Protein AF-X6LS15-F1 (afdb_monomer_lite)

Structure (mmCIF, N/CA/C/O backbone):
data_AF-X6LS15-F1
#
_entry.id   AF-X6LS15-F1
#
loop_
_atom_site.group_PDB
_atom_site.id
_atom_site.type_symbol
_atom_site.label_atom_id
_atom_site.label_alt_id
_atom_site.label_comp_id
_atom_site.label_asym_id
_atom_site.label_entity_id
_atom_site.label_seq_id
_atom_site.pdbx_PDB_ins_code
_atom_site.Cartn_x
_atom_site.Cartn_y
_atom_site.Cartn_z
_atom_site.occupancy
_atom_site.B_iso_or_equiv
_atom_site.auth_seq_id
_atom_site.auth_comp_id
_atom_site.auth_asym_id
_atom_site.auth_atom_id
_atom_site.pdbx_PDB_model_num
ATOM 1 N N . MET A 1 1 ? -5.964 29.374 -39.929 1.00 38.00 1 MET A N 1
ATOM 2 C CA . MET A 1 1 ? -4.751 29.637 -39.130 1.00 38.00 1 MET A CA 1
ATOM 3 C C . MET A 1 1 ? -4.721 28.586 -38.035 1.00 38.00 1 MET A C 1
ATOM 5 O O . MET A 1 1 ? -5.591 28.606 -37.177 1.00 38.00 1 MET A O 1
ATOM 9 N N . SER A 1 2 ? -3.845 27.591 -38.172 1.00 27.48 2 SER A N 1
ATOM 10 C CA . SER A 1 2 ? -3.755 26.441 -37.266 1.00 27.48 2 SER A CA 1
ATOM 11 C C . SER A 1 2 ? -2.630 26.669 -36.269 1.00 27.48 2 SER A C 1
ATOM 13 O O . SER A 1 2 ? -1.517 26.995 -36.673 1.00 27.48 2 SER A O 1
ATOM 15 N N . VAL A 1 3 ? -2.920 26.468 -34.988 1.00 34.66 3 VAL A N 1
ATOM 16 C CA . VAL A 1 3 ? -1.910 26.329 -33.938 1.00 34.66 3 VAL A CA 1
ATOM 17 C C . VAL A 1 3 ? -1.817 24.841 -33.623 1.00 34.66 3 VAL A C 1
ATOM 19 O O . VAL A 1 3 ? -2.816 24.213 -33.280 1.00 34.66 3 VAL A O 1
ATOM 22 N N . ILE A 1 4 ? -0.627 24.274 -33.803 1.00 38.16 4 ILE A N 1
ATOM 23 C CA . ILE A 1 4 ? -0.316 22.886 -33.469 1.00 38.16 4 ILE A CA 1
ATOM 24 C C . ILE A 1 4 ? 0.274 22.882 -32.062 1.00 38.16 4 ILE A C 1
ATOM 26 O O . ILE A 1 4 ? 1.380 23.376 -31.860 1.00 38.16 4 ILE A O 1
ATOM 30 N N . VAL A 1 5 ? -0.444 22.291 -31.106 1.00 42.62 5 VAL A N 1
ATOM 31 C CA . VAL A 1 5 ? 0.131 21.779 -29.857 1.00 42.62 5 VAL A CA 1
ATOM 32 C C . VAL A 1 5 ? -0.592 20.472 -29.523 1.00 42.62 5 VAL A C 1
ATOM 34 O O . VAL A 1 5 ? -1.816 20.441 -29.489 1.00 42.62 5 VAL A O 1
ATOM 37 N N . ASN A 1 6 ? 0.176 19.406 -29.291 1.00 44.12 6 ASN A N 1
ATOM 38 C CA . ASN A 1 6 ? -0.244 18.135 -28.687 1.00 44.12 6 ASN A CA 1
ATOM 39 C C . ASN A 1 6 ? -1.423 17.384 -29.337 1.00 44.12 6 ASN A C 1
ATOM 41 O O . ASN A 1 6 ? -2.535 17.395 -28.828 1.00 44.12 6 ASN A O 1
ATOM 45 N N . GLY A 1 7 ? -1.131 16.619 -30.394 1.00 45.41 7 GLY A N 1
ATOM 46 C CA . GLY A 1 7 ? -1.409 15.170 -30.451 1.00 45.41 7 GLY A CA 1
ATOM 47 C C . GLY A 1 7 ? -2.815 14.595 -30.201 1.00 45.41 7 GLY A C 1
ATOM 48 O O . GLY A 1 7 ? -2.922 13.375 -30.158 1.00 45.41 7 GLY A O 1
ATOM 49 N N . PHE A 1 8 ? -3.878 15.388 -30.076 1.00 39.75 8 PHE A N 1
ATOM 50 C CA . PHE A 1 8 ? -5.259 14.904 -29.993 1.00 39.75 8 PHE A CA 1
ATOM 51 C C . PHE A 1 8 ? -6.166 15.746 -30.892 1.00 39.75 8 PHE A C 1
ATOM 53 O O . PHE A 1 8 ? -6.368 16.939 -30.672 1.00 39.75 8 PHE A O 1
ATOM 60 N N . VAL A 1 9 ? -6.724 15.110 -31.923 1.00 39.91 9 VAL A N 1
ATOM 61 C CA . VAL A 1 9 ? -7.736 15.700 -32.806 1.00 39.91 9 VAL A CA 1
ATOM 62 C C . VAL A 1 9 ? -9.110 15.404 -32.209 1.00 39.91 9 VAL A C 1
ATOM 64 O O . VAL A 1 9 ? -9.627 14.300 -32.348 1.00 39.91 9 VAL A O 1
ATOM 67 N N . PHE A 1 10 ? -9.716 16.392 -31.553 1.00 40.41 10 PHE A N 1
ATOM 68 C CA . PHE A 1 10 ? -11.140 16.354 -31.219 1.00 40.41 10 PHE A CA 1
ATOM 69 C C . PHE A 1 10 ? -11.937 17.011 -32.350 1.00 40.41 10 PHE A C 1
ATOM 71 O O . PHE A 1 10 ? -11.984 18.234 -32.468 1.00 40.41 10 PHE A O 1
ATOM 78 N N . ILE A 1 11 ? -12.584 16.199 -33.191 1.00 47.84 11 ILE A N 1
ATOM 79 C CA . ILE A 1 11 ? -13.628 16.672 -34.110 1.00 47.84 11 ILE A CA 1
ATOM 80 C C . ILE A 1 11 ? -14.945 16.646 -33.338 1.00 47.84 11 ILE A C 1
ATOM 82 O O . ILE A 1 11 ? -15.650 15.643 -33.302 1.00 47.84 11 ILE A O 1
ATOM 86 N N . GLY A 1 12 ? -15.257 17.764 -32.690 1.00 38.62 12 GLY A N 1
ATOM 87 C CA . GLY A 1 12 ? -16.556 18.017 -32.076 1.00 38.62 12 GLY A CA 1
ATOM 88 C C . GLY A 1 12 ? -17.209 19.220 -32.741 1.00 38.62 12 GLY A C 1
ATOM 89 O O . GLY A 1 12 ? -16.912 20.360 -32.399 1.00 38.62 12 GLY A O 1
ATOM 90 N N . ARG A 1 13 ? -18.100 18.983 -33.708 1.00 50.47 13 ARG A N 1
ATOM 91 C CA . ARG A 1 13 ? -19.044 20.005 -34.177 1.00 50.47 13 ARG A CA 1
ATOM 92 C C . ARG A 1 13 ? -20.143 20.152 -33.133 1.00 50.47 13 ARG A C 1
ATOM 94 O O . ARG A 1 13 ? -20.962 19.248 -33.027 1.00 50.47 13 ARG A O 1
ATOM 101 N N . MET A 1 14 ? -20.222 21.289 -32.446 1.00 38.00 14 MET A N 1
ATOM 102 C CA . MET A 1 14 ? -21.444 21.690 -31.7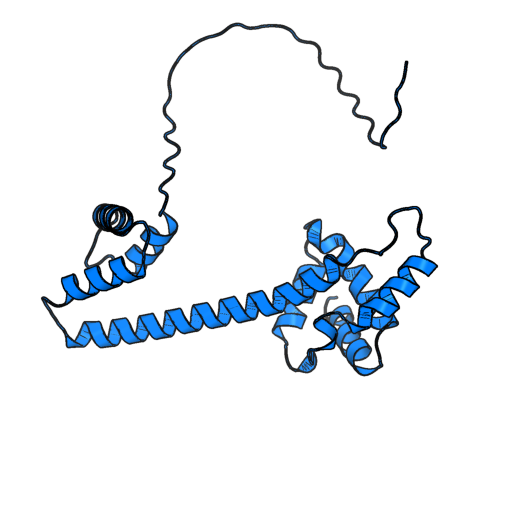42 1.00 38.00 14 MET A CA 1
ATOM 103 C C . MET A 1 14 ? -21.652 23.204 -31.820 1.00 38.00 14 MET A C 1
ATOM 105 O O . MET A 1 14 ? -20.928 23.983 -31.212 1.00 38.00 14 MET A O 1
ATOM 109 N N . ASN A 1 15 ? -22.672 23.597 -32.583 1.00 49.00 15 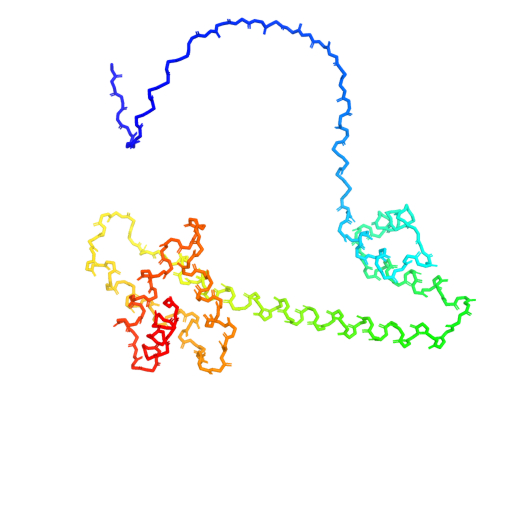ASN A N 1
ATOM 110 C CA . ASN A 1 15 ? -23.331 24.894 -32.516 1.00 49.00 15 ASN A CA 1
ATOM 111 C C . ASN A 1 15 ? -24.760 24.622 -32.045 1.00 49.00 15 ASN A C 1
ATOM 113 O O . ASN A 1 15 ? -25.514 24.041 -32.817 1.00 49.00 15 ASN A O 1
ATOM 117 N N . THR A 1 16 ? -25.146 25.096 -30.860 1.00 51.72 16 THR A N 1
ATOM 118 C CA . THR A 1 16 ? -26.533 25.501 -30.571 1.00 51.72 16 THR A CA 1
ATOM 119 C C . THR A 1 16 ? -26.547 26.555 -29.470 1.00 51.72 16 THR A C 1
ATOM 121 O O . THR A 1 16 ? -26.150 26.310 -28.334 1.00 51.72 16 THR A O 1
ATOM 124 N N . ARG A 1 17 ? -27.029 27.742 -29.844 1.00 56.44 17 ARG A N 1
ATOM 125 C CA . ARG A 1 17 ? -27.568 28.773 -28.955 1.00 56.44 17 ARG A CA 1
ATOM 126 C C . ARG A 1 17 ? -28.849 28.264 -28.278 1.00 56.44 17 ARG A C 1
ATOM 128 O O . ARG A 1 17 ? -29.622 27.575 -28.935 1.00 56.44 17 ARG A O 1
ATOM 135 N N . GLY A 1 18 ? -29.146 28.774 -27.081 1.00 48.19 18 GLY A N 1
ATOM 136 C CA . GLY A 1 18 ? -30.527 29.072 -26.673 1.00 48.19 18 GLY A CA 1
ATOM 137 C C . GLY A 1 18 ? -30.951 28.593 -25.281 1.00 48.19 18 GLY A C 1
ATOM 138 O O . GLY A 1 18 ? -30.719 27.447 -24.924 1.00 48.19 18 GLY A O 1
ATOM 139 N N . GLY A 1 19 ? -31.653 29.477 -24.560 1.00 48.00 19 GLY A N 1
ATOM 140 C CA . GLY A 1 19 ? -32.477 29.169 -23.380 1.00 48.00 19 GLY A CA 1
ATOM 141 C C . GLY A 1 19 ? -31.806 29.567 -22.065 1.00 48.00 19 GLY A C 1
ATOM 142 O O . GLY A 1 19 ? -30.889 28.897 -21.622 1.00 48.00 19 GLY A O 1
ATOM 143 N N . MET A 1 20 ? -32.055 30.748 -21.497 1.00 53.81 20 MET A N 1
ATOM 144 C CA . MET A 1 20 ? -33.286 31.206 -20.830 1.00 53.81 20 MET A CA 1
ATOM 145 C C . MET A 1 20 ? -33.577 30.442 -19.529 1.00 53.81 20 MET A C 1
ATOM 147 O O . MET A 1 20 ? -33.763 29.234 -19.498 1.00 53.81 20 MET A O 1
ATOM 151 N N . GLN A 1 21 ? -33.561 31.225 -18.457 1.00 59.34 21 GLN A N 1
ATOM 152 C CA . GLN A 1 21 ? -33.641 30.890 -17.043 1.00 59.34 21 GLN A CA 1
ATOM 153 C C . GLN A 1 21 ? -35.035 30.380 -16.648 1.00 59.34 21 GLN A C 1
ATOM 155 O O . GLN A 1 21 ? -36.027 31.008 -17.009 1.00 59.34 21 GLN A O 1
ATOM 160 N N . THR A 1 22 ? -35.108 29.361 -15.790 1.00 46.00 22 THR A N 1
ATOM 161 C CA . THR A 1 22 ? -36.210 29.219 -14.825 1.00 46.00 22 THR A CA 1
ATOM 162 C C . THR A 1 22 ? -35.655 28.791 -13.477 1.00 46.00 22 THR A C 1
ATOM 164 O O . THR A 1 22 ? -34.906 27.821 -13.365 1.00 46.00 22 THR A O 1
ATOM 167 N N . LYS A 1 23 ? -36.020 29.566 -12.458 1.00 54.84 23 LYS A N 1
ATOM 168 C CA . LYS A 1 23 ? -35.938 29.187 -11.053 1.00 54.84 23 LYS A CA 1
ATOM 169 C C . LYS A 1 23 ? -36.871 27.992 -10.831 1.00 54.84 23 LYS A C 1
ATOM 171 O O . LYS A 1 23 ? -37.961 27.985 -11.389 1.00 54.84 23 LYS A O 1
ATOM 176 N N . ASP A 1 24 ? -36.434 26.992 -10.076 1.00 46.62 24 ASP A N 1
ATOM 177 C CA . ASP A 1 24 ? -36.991 26.696 -8.751 1.00 46.62 24 ASP A CA 1
ATOM 178 C C . ASP A 1 24 ? -36.568 25.308 -8.253 1.00 46.62 24 ASP A C 1
ATOM 180 O O . ASP A 1 24 ? -36.601 24.309 -8.966 1.00 46.62 24 ASP A O 1
ATOM 184 N N . THR A 1 25 ? -36.163 25.319 -6.980 1.00 49.00 25 THR A N 1
ATOM 185 C CA . THR A 1 25 ? -36.286 24.256 -5.973 1.00 49.00 25 THR A CA 1
ATOM 186 C C . THR A 1 25 ? -35.917 22.828 -6.373 1.00 49.00 25 THR A C 1
ATOM 188 O O . THR A 1 25 ? -36.702 22.103 -6.971 1.00 49.00 25 THR A O 1
ATOM 191 N N . ASN A 1 26 ? -34.789 22.354 -5.841 1.00 43.19 26 ASN A N 1
ATOM 192 C CA . ASN A 1 26 ? -34.868 21.430 -4.709 1.00 43.19 26 ASN A CA 1
ATOM 193 C C . ASN A 1 26 ? -33.525 21.324 -3.988 1.00 43.19 26 ASN A C 1
ATOM 195 O O . ASN A 1 26 ? -32.500 20.968 -4.567 1.00 43.19 26 ASN A O 1
ATOM 199 N N . ASN A 1 27 ? -33.584 21.626 -2.692 1.00 50.31 27 ASN A N 1
ATOM 200 C CA . ASN A 1 27 ? -32.612 21.241 -1.685 1.00 50.31 27 ASN A CA 1
ATOM 201 C C . ASN A 1 27 ? -32.219 19.770 -1.866 1.00 50.31 27 ASN A C 1
ATOM 203 O O . ASN A 1 27 ? -32.927 18.867 -1.431 1.00 50.31 27 ASN A O 1
ATOM 207 N N . ARG A 1 28 ? -31.047 19.526 -2.443 1.00 37.34 28 ARG A N 1
ATOM 208 C CA . ARG A 1 28 ? -30.184 18.473 -1.923 1.00 37.34 28 ARG A CA 1
ATOM 209 C C . ARG A 1 28 ? -29.257 19.198 -0.966 1.00 37.34 28 ARG A C 1
ATOM 211 O O . ARG A 1 28 ? -28.285 19.806 -1.415 1.00 37.34 28 ARG A O 1
ATOM 218 N N . SER A 1 29 ? -29.598 19.218 0.326 1.00 45.34 29 SER A N 1
ATOM 219 C CA . SER A 1 29 ? -28.560 19.460 1.319 1.00 45.34 29 SER A CA 1
ATOM 220 C C . SER A 1 29 ? -27.547 18.353 1.073 1.00 45.34 29 SER A C 1
ATOM 222 O O . SER A 1 29 ? -27.812 17.162 1.223 1.00 45.34 29 SER A O 1
ATOM 224 N N . VAL A 1 30 ? -26.408 18.736 0.512 1.00 53.09 30 VAL A N 1
ATOM 225 C CA . VAL A 1 30 ? -25.220 17.914 0.619 1.00 53.09 30 VAL A CA 1
ATOM 226 C C . VAL A 1 30 ? -24.932 17.967 2.109 1.00 53.09 30 VAL A C 1
ATOM 228 O O . VAL A 1 30 ? -24.332 18.931 2.581 1.00 53.09 30 VAL A O 1
ATOM 231 N N . ASP A 1 31 ? -25.498 17.016 2.854 1.00 52.91 31 ASP A N 1
ATOM 232 C CA . ASP A 1 31 ? -25.223 16.813 4.268 1.00 52.91 31 ASP A CA 1
ATOM 233 C C . ASP A 1 31 ? -23.745 16.441 4.358 1.00 52.91 31 ASP A C 1
ATOM 235 O O . ASP A 1 31 ? -23.348 15.279 4.400 1.00 52.91 31 ASP A O 1
ATOM 239 N N . ASN A 1 32 ? -22.903 17.470 4.329 1.00 58.62 32 ASN A N 1
ATOM 240 C CA . ASN A 1 32 ? -21.501 17.407 4.675 1.00 58.62 32 ASN A CA 1
ATOM 241 C C . ASN A 1 32 ? -21.454 17.224 6.188 1.00 58.62 32 ASN A C 1
ATOM 243 O O . ASN A 1 32 ? -21.106 18.143 6.931 1.00 58.62 32 ASN A O 1
ATOM 247 N N . ASN A 1 33 ? -21.866 16.047 6.654 1.00 72.88 33 ASN A N 1
ATOM 248 C CA . ASN A 1 33 ? -21.642 15.648 8.023 1.00 72.88 33 ASN A CA 1
ATOM 249 C C . ASN A 1 33 ? -20.126 15.507 8.186 1.00 72.88 33 ASN A C 1
ATOM 251 O O . ASN A 1 33 ? -19.533 14.494 7.814 1.00 72.88 33 ASN A O 1
ATOM 255 N N . ARG A 1 34 ? -19.499 16.587 8.671 1.00 88.75 34 ARG A N 1
ATOM 256 C CA . ARG A 1 34 ? -18.045 16.753 8.800 1.00 88.75 34 ARG A CA 1
ATOM 257 C C . ARG A 1 34 ? -17.391 15.580 9.533 1.00 88.75 34 ARG A C 1
ATOM 259 O O . ARG A 1 34 ? -16.220 15.321 9.283 1.00 88.75 34 ARG A O 1
ATOM 266 N N . TYR A 1 35 ? -18.154 14.882 10.375 1.00 91.56 35 TYR A N 1
ATOM 267 C CA . TYR A 1 35 ? -17.689 13.777 11.204 1.00 91.56 35 TYR A CA 1
ATOM 268 C C . TYR A 1 35 ? -18.406 12.446 10.926 1.00 91.56 35 TYR A C 1
ATOM 270 O O . TYR A 1 35 ? -18.553 11.623 11.826 1.00 91.56 35 TYR A O 1
ATOM 278 N N . ALA A 1 36 ? -18.909 12.229 9.705 1.00 89.81 36 ALA A N 1
ATOM 279 C CA . ALA A 1 36 ? -19.683 11.025 9.379 1.00 89.81 36 ALA A CA 1
ATOM 280 C C . ALA A 1 36 ? -18.934 9.721 9.710 1.00 89.81 36 ALA A C 1
ATOM 282 O O . ALA A 1 36 ? -19.504 8.815 10.306 1.00 89.81 36 ALA A O 1
ATOM 283 N N . LYS A 1 37 ? -17.637 9.646 9.383 1.00 88.00 37 LYS A N 1
ATOM 284 C CA . LYS A 1 37 ? -16.826 8.438 9.603 1.00 88.00 37 LYS A CA 1
ATOM 285 C C . LYS A 1 37 ? -16.551 8.194 11.086 1.00 88.00 37 LYS A C 1
ATOM 287 O O . LYS A 1 37 ? -16.519 7.052 11.532 1.00 88.00 37 LYS A O 1
ATOM 292 N N . GLU A 1 38 ? -16.337 9.262 11.842 1.00 89.31 38 GLU A N 1
ATOM 293 C CA . GLU A 1 38 ? -16.119 9.230 13.283 1.00 89.31 38 GLU A CA 1
ATOM 294 C C . GLU A 1 38 ? -17.393 8.804 14.014 1.00 89.31 38 GLU A C 1
ATOM 296 O O . GLU A 1 38 ? -17.325 7.990 14.931 1.00 89.31 38 GLU A O 1
ATOM 301 N N . ILE A 1 39 ? -18.550 9.305 13.576 1.00 90.62 39 ILE A N 1
ATOM 302 C CA . ILE A 1 39 ? -19.864 8.899 14.079 1.00 90.62 39 ILE A CA 1
ATOM 303 C C . ILE A 1 39 ? -20.108 7.418 13.789 1.00 90.62 39 ILE A C 1
ATOM 305 O O . ILE A 1 39 ? -20.433 6.689 14.722 1.00 90.62 39 ILE A O 1
ATOM 309 N N . ASP A 1 40 ? -19.891 6.953 12.553 1.00 88.88 40 ASP A N 1
ATOM 310 C CA . ASP A 1 40 ? -20.045 5.537 12.193 1.00 88.88 40 ASP A CA 1
ATOM 311 C C . ASP A 1 40 ? -19.166 4.642 13.078 1.00 88.88 40 ASP A C 1
ATOM 313 O O . ASP A 1 40 ? -19.631 3.649 13.643 1.00 88.88 40 ASP A O 1
ATOM 317 N N . LEU A 1 41 ? -17.897 5.024 13.260 1.00 86.12 41 LEU A N 1
ATOM 318 C CA . LEU A 1 41 ? -16.955 4.296 14.107 1.00 86.12 41 LEU A CA 1
ATOM 319 C C . LEU A 1 41 ? -17.418 4.252 15.571 1.00 86.12 41 LEU A C 1
ATOM 321 O O . LEU A 1 41 ? -17.403 3.192 16.196 1.00 86.12 41 LEU A O 1
ATOM 325 N N . LEU A 1 42 ? -17.822 5.394 16.131 1.00 86.38 42 LEU A N 1
ATOM 326 C CA . LEU A 1 42 ? -18.240 5.487 17.528 1.00 86.38 42 LEU A CA 1
ATOM 327 C C . LEU A 1 42 ? -19.585 4.796 17.767 1.00 86.38 42 LEU A C 1
ATOM 329 O O . LEU A 1 42 ? -19.744 4.162 18.806 1.00 86.38 42 LEU A O 1
ATOM 333 N N . MET A 1 43 ? -20.510 4.821 16.806 1.00 87.25 43 MET A N 1
ATOM 334 C CA . MET A 1 43 ? -21.773 4.079 16.864 1.00 87.25 43 MET A CA 1
ATOM 335 C C . MET A 1 43 ? -21.549 2.568 16.897 1.00 87.25 43 MET A C 1
ATOM 337 O O . MET A 1 43 ? -22.198 1.867 17.672 1.00 87.25 43 MET A O 1
ATOM 341 N N . VAL A 1 44 ? -20.589 2.046 16.127 1.00 83.81 44 VAL A N 1
ATOM 342 C CA . VAL A 1 44 ? -20.230 0.617 16.185 1.00 83.81 44 VAL A CA 1
ATOM 343 C C . VAL A 1 44 ? -19.795 0.201 17.596 1.00 83.81 44 VAL A C 1
ATOM 345 O O . VAL A 1 44 ? -20.046 -0.930 18.008 1.00 83.81 44 VAL A O 1
ATOM 348 N N . ILE A 1 45 ? -19.167 1.107 18.347 1.00 76.19 45 ILE A N 1
ATOM 349 C CA . ILE A 1 45 ? -18.567 0.806 19.652 1.00 76.19 45 ILE A CA 1
ATOM 350 C C . ILE A 1 45 ? -19.510 1.137 20.822 1.00 76.19 45 ILE A C 1
ATOM 352 O O . ILE A 1 45 ? -19.525 0.412 21.814 1.00 76.19 45 ILE A O 1
ATOM 356 N N . TYR A 1 46 ? -20.293 2.211 20.709 1.00 82.94 46 TYR A N 1
ATOM 357 C CA . TYR A 1 46 ? -21.065 2.815 21.799 1.00 82.94 46 TYR A CA 1
ATOM 358 C C . TYR A 1 46 ? -22.574 2.910 21.511 1.00 82.94 46 TYR A C 1
ATOM 360 O O . TYR A 1 46 ? -23.284 3.600 22.239 1.00 82.94 46 TYR A O 1
ATOM 368 N N . SER A 1 47 ? -23.099 2.209 20.498 1.00 83.44 47 SER A N 1
ATOM 369 C CA . SER A 1 47 ? -24.540 2.219 20.146 1.00 83.44 47 SER A CA 1
ATOM 370 C C . SER A 1 47 ? -25.487 1.874 21.300 1.00 83.44 47 SER A C 1
ATOM 372 O O . SER A 1 47 ? -26.667 2.206 21.255 1.00 83.44 47 SER A O 1
ATOM 374 N N . ASN A 1 48 ? -24.994 1.213 22.345 1.00 79.94 48 ASN A N 1
ATOM 375 C CA . ASN A 1 48 ? -25.754 0.886 23.548 1.00 79.94 48 ASN A CA 1
ATOM 376 C C . ASN A 1 48 ? -25.827 2.027 24.584 1.00 79.94 48 ASN A C 1
ATOM 378 O O . ASN A 1 48 ? -26.564 1.897 25.559 1.00 79.94 48 ASN A O 1
ATOM 382 N N . ILE A 1 49 ? -25.054 3.106 24.421 1.00 81.06 49 ILE A N 1
ATOM 383 C CA . ILE A 1 49 ? -24.877 4.179 25.427 1.00 81.06 49 ILE A CA 1
ATOM 384 C C . ILE A 1 49 ? -25.039 5.595 24.860 1.00 81.06 49 ILE A C 1
ATOM 386 O O . ILE A 1 49 ? -25.172 6.555 25.627 1.00 81.06 49 ILE A O 1
ATOM 390 N N . THR A 1 50 ? -25.014 5.738 23.540 1.00 90.56 50 THR A N 1
ATOM 391 C CA . THR A 1 50 ? -25.181 7.009 22.835 1.00 90.56 50 THR A CA 1
ATOM 392 C C . THR A 1 50 ? -25.923 6.777 21.528 1.00 90.56 50 THR A C 1
ATOM 394 O O . THR A 1 50 ? -25.933 5.667 20.995 1.00 90.56 50 THR A O 1
ATOM 397 N N . ASP A 1 51 ? -26.514 7.842 21.004 1.00 94.06 51 ASP A N 1
ATOM 398 C CA . ASP A 1 51 ? -27.026 7.900 19.640 1.00 94.06 51 ASP A CA 1
ATOM 399 C C . ASP A 1 51 ? -26.171 8.827 18.760 1.00 94.06 51 ASP A C 1
ATOM 401 O O . ASP A 1 51 ? -25.253 9.508 19.233 1.00 94.06 51 ASP A O 1
ATOM 405 N N . GLU A 1 52 ? -26.468 8.829 17.459 1.00 93.00 52 GLU A N 1
ATOM 406 C CA . GLU A 1 52 ? -25.765 9.633 16.457 1.00 93.00 52 GLU A CA 1
ATOM 407 C C . GLU A 1 52 ? -25.841 11.141 16.748 1.00 93.00 52 GLU A C 1
ATOM 409 O O . GLU A 1 52 ? -24.852 11.851 16.542 1.00 93.00 52 GLU A O 1
ATOM 414 N N . ASN A 1 53 ? -26.982 11.648 17.225 1.00 93.62 53 ASN A N 1
ATOM 415 C CA . ASN A 1 53 ? -27.160 13.082 17.459 1.00 93.62 53 ASN A CA 1
ATOM 416 C C . ASN A 1 53 ? -26.299 13.542 18.634 1.00 93.62 53 ASN A C 1
ATOM 418 O O . ASN A 1 53 ? -25.648 14.587 18.563 1.00 93.62 53 ASN A O 1
ATOM 422 N N . GLU A 1 54 ? -26.256 12.741 19.697 1.00 93.75 54 GLU A N 1
ATOM 423 C CA . GLU A 1 54 ? -25.390 12.998 20.840 1.00 93.75 54 GLU A CA 1
ATOM 424 C C . GLU A 1 54 ? -23.905 12.940 20.447 1.00 93.75 54 GLU A C 1
ATOM 426 O O . GLU A 1 54 ? -23.147 13.853 20.785 1.00 93.75 54 GLU A O 1
ATOM 431 N N . LEU A 1 55 ? -23.491 11.931 19.669 1.00 93.81 55 LEU A N 1
ATOM 432 C CA . LEU A 1 55 ? -22.120 11.833 19.157 1.00 93.81 55 LEU A CA 1
ATOM 433 C C . LEU A 1 55 ? -21.736 13.048 18.320 1.00 93.81 55 LEU A C 1
ATOM 435 O O . LEU A 1 55 ? -20.651 13.601 18.502 1.00 93.81 55 LEU A O 1
ATOM 439 N N . ARG A 1 56 ? -22.630 13.487 17.431 1.00 95.19 56 ARG A N 1
ATOM 440 C CA . ARG A 1 56 ? -22.411 14.669 16.599 1.00 95.19 56 ARG A CA 1
ATOM 441 C C . ARG A 1 56 ? -22.239 15.920 17.456 1.00 95.19 56 ARG A C 1
ATOM 443 O O . ARG A 1 56 ? -21.264 16.642 17.269 1.00 95.19 56 ARG A O 1
ATOM 450 N N . SER A 1 57 ? -23.117 16.127 18.438 1.00 95.31 57 SER A N 1
ATOM 451 C CA . SER A 1 57 ? -23.026 17.260 19.365 1.00 95.31 57 SER A CA 1
ATOM 452 C C . SER A 1 57 ? -21.711 17.253 20.151 1.00 95.31 57 SER A C 1
ATOM 454 O O . SER A 1 57 ? -21.064 18.292 20.272 1.00 95.31 57 SER A O 1
ATOM 456 N N . LYS A 1 58 ? -21.253 16.086 20.623 1.00 96.06 58 LYS A N 1
ATOM 457 C CA . LYS A 1 58 ? -19.968 15.971 21.328 1.00 96.06 58 LYS A CA 1
ATOM 458 C C . LYS A 1 58 ? -18.761 16.147 20.419 1.00 96.06 58 LYS A C 1
ATOM 460 O O . LYS A 1 58 ? -17.776 16.750 20.834 1.00 96.06 58 LYS A O 1
ATOM 465 N N . LEU A 1 59 ? -18.820 15.667 19.183 1.00 94.69 59 LEU A N 1
ATOM 466 C CA . LEU A 1 59 ? -17.769 15.912 18.197 1.00 94.69 59 LEU A CA 1
ATOM 467 C C . LEU A 1 59 ? -17.681 17.398 17.837 1.00 94.69 59 LEU A C 1
ATOM 469 O O . LEU A 1 59 ? -16.581 17.908 17.659 1.00 94.69 59 LEU A O 1
ATOM 473 N N . GLU A 1 60 ? -18.798 18.119 17.787 1.00 94.88 60 GLU A N 1
ATOM 474 C CA . GLU A 1 60 ? -18.790 19.577 17.639 1.00 94.88 60 GLU A CA 1
ATOM 475 C C . GLU A 1 60 ? -18.209 20.275 18.877 1.00 94.88 60 GLU A C 1
ATOM 477 O O . GLU A 1 60 ? -17.318 21.112 18.734 1.00 94.88 60 GLU A O 1
ATOM 482 N N . GLU A 1 61 ? -18.631 19.879 20.082 1.00 96.69 61 GLU A N 1
ATOM 483 C CA . GLU A 1 61 ? -18.132 20.419 21.357 1.00 96.69 61 GLU A CA 1
ATOM 484 C C . GLU A 1 61 ? -16.614 20.244 21.511 1.00 96.69 61 GLU A C 1
ATOM 486 O O . GLU A 1 61 ? -15.907 21.175 21.894 1.00 96.69 61 GLU A O 1
ATOM 491 N N . PHE A 1 62 ? -16.093 19.066 21.162 1.00 94.81 62 PHE A N 1
ATOM 492 C CA . PHE A 1 62 ? -14.667 18.751 21.237 1.00 94.81 62 PHE A CA 1
ATOM 493 C C . PHE A 1 62 ? -13.905 19.046 19.941 1.00 94.81 62 PHE A C 1
ATOM 495 O O . PHE A 1 62 ? -12.765 18.604 19.787 1.00 94.81 62 PHE A O 1
ATOM 502 N N . ASN A 1 63 ? -14.513 19.783 19.006 1.00 93.56 63 ASN A N 1
ATOM 503 C CA . ASN A 1 63 ? -13.904 20.191 17.740 1.00 93.56 63 ASN A CA 1
ATOM 504 C C . ASN A 1 63 ? -13.253 19.021 16.964 1.00 93.56 63 ASN A C 1
ATOM 506 O O . ASN A 1 63 ? -12.139 19.129 16.450 1.00 93.56 63 ASN A O 1
ATOM 510 N N . GLY A 1 64 ? -13.930 17.873 16.938 1.00 88.38 64 GLY A N 1
ATOM 511 C CA . GLY A 1 64 ? -13.501 16.641 16.276 1.00 88.38 64 GLY A CA 1
ATOM 512 C C . GLY A 1 64 ? -12.526 15.774 17.079 1.00 88.38 64 GLY A C 1
ATOM 513 O O . GLY A 1 64 ? -12.055 14.762 16.564 1.00 88.38 64 GLY A O 1
ATOM 514 N N . ASN A 1 65 ? -12.197 16.118 18.330 1.00 89.38 65 ASN A N 1
ATOM 515 C CA . ASN A 1 65 ? -11.282 15.315 19.142 1.00 89.38 65 ASN A CA 1
ATOM 516 C C . ASN A 1 65 ? -11.954 14.028 19.659 1.00 89.38 65 ASN A C 1
ATOM 518 O O . ASN A 1 65 ? -12.588 14.004 20.716 1.00 89.38 65 ASN A O 1
ATOM 522 N N . ILE A 1 66 ? -11.750 12.933 18.924 1.00 87.12 66 ILE A N 1
ATOM 523 C CA . ILE A 1 66 ? -12.286 11.598 19.230 1.00 87.12 66 ILE A CA 1
ATOM 524 C C . ILE A 1 66 ? -11.870 11.116 20.630 1.00 87.12 66 ILE A C 1
ATOM 526 O O . ILE A 1 66 ? -12.670 10.498 21.327 1.00 87.12 66 ILE A O 1
ATOM 530 N N . SER A 1 67 ? -10.648 11.424 21.080 1.00 84.38 67 SER A N 1
ATOM 531 C CA . SER A 1 67 ? -10.149 10.986 22.393 1.00 84.38 67 SER A CA 1
ATOM 532 C C . SER A 1 67 ? -10.960 11.593 23.545 1.00 84.38 67 SER A C 1
ATOM 534 O O . SER A 1 67 ? -11.331 10.903 24.501 1.00 84.38 67 SER A O 1
ATOM 536 N N . SER A 1 68 ? -11.316 12.874 23.424 1.00 89.56 68 SER A N 1
ATOM 537 C CA . SER A 1 68 ? -12.185 13.557 24.387 1.00 89.56 68 SER A CA 1
ATOM 538 C C . SER A 1 68 ? -13.604 12.984 24.383 1.00 89.56 68 SER A C 1
ATOM 540 O O . SER A 1 68 ? -14.166 12.758 25.455 1.00 89.56 68 SER A O 1
ATOM 542 N N . VAL A 1 69 ? -14.156 12.664 23.206 1.00 88.31 69 VAL A N 1
ATOM 543 C CA . VAL A 1 69 ? -15.477 12.018 23.081 1.00 88.31 69 VAL A CA 1
ATOM 544 C C . VAL A 1 69 ? -15.479 10.630 23.727 1.00 88.31 69 VAL A C 1
ATOM 546 O O . VAL A 1 69 ? -16.378 10.319 24.503 1.00 88.31 69 VAL A O 1
ATOM 549 N N . ILE A 1 70 ? -14.452 9.810 23.483 1.00 84.88 70 ILE A N 1
ATOM 550 C CA . ILE A 1 70 ? -14.298 8.491 24.117 1.00 84.88 70 ILE A CA 1
ATOM 551 C C . ILE A 1 70 ? -14.213 8.627 25.641 1.00 84.88 70 ILE A C 1
ATOM 553 O O . ILE A 1 70 ? -14.875 7.883 26.361 1.00 84.88 70 ILE A O 1
ATOM 557 N N . SER A 1 71 ? -13.446 9.600 26.141 1.00 83.00 71 SER A N 1
ATOM 558 C CA . SER A 1 71 ? -13.324 9.865 27.581 1.00 83.00 71 SER A CA 1
ATOM 559 C C . SER A 1 71 ? -14.666 10.274 28.201 1.00 83.00 71 SER A C 1
ATOM 561 O O . SER A 1 71 ? -15.038 9.789 29.272 1.00 83.00 71 SER A O 1
ATOM 563 N N . TYR A 1 72 ? -15.436 11.108 27.497 1.00 88.88 72 TYR A N 1
ATOM 564 C CA . TYR A 1 72 ? -16.799 11.463 27.882 1.00 88.88 72 TYR A CA 1
ATOM 565 C C . TYR A 1 72 ? -17.708 10.224 27.938 1.00 88.88 72 TYR A C 1
ATOM 567 O O . TYR A 1 72 ? -18.307 9.959 28.979 1.00 88.88 72 TYR A O 1
ATOM 575 N N . LEU A 1 73 ? -17.755 9.411 26.880 1.00 87.75 73 LEU A N 1
ATOM 576 C CA . LEU A 1 73 ? -18.596 8.207 26.821 1.00 87.75 73 LEU A CA 1
ATOM 577 C C . LEU A 1 73 ? -18.201 7.168 27.876 1.00 87.75 73 LEU A C 1
ATOM 579 O O . LEU A 1 73 ? -19.065 6.544 28.491 1.00 87.75 73 LEU A O 1
ATOM 583 N N . ALA A 1 74 ? -16.902 7.012 28.136 1.00 81.62 74 ALA A N 1
ATOM 584 C CA . ALA A 1 74 ? -16.398 6.145 29.192 1.00 81.62 74 ALA A CA 1
ATOM 585 C C . ALA A 1 74 ? -16.877 6.608 30.576 1.00 81.62 74 ALA A C 1
ATOM 587 O O . ALA A 1 74 ? -17.341 5.788 31.366 1.00 81.62 74 ALA A O 1
ATOM 588 N N . SER A 1 75 ? -16.836 7.917 30.853 1.00 82.62 75 SER A N 1
ATOM 589 C CA . SER A 1 75 ? -17.328 8.460 32.127 1.00 82.62 75 SER A CA 1
ATOM 590 C C . SER A 1 75 ? -18.852 8.360 32.266 1.00 82.62 75 SER A C 1
ATOM 592 O O . SER A 1 75 ? -19.336 7.997 33.336 1.00 82.62 75 SER A O 1
ATOM 594 N N . LYS A 1 76 ? -19.604 8.564 31.175 1.00 82.12 76 LYS A N 1
ATOM 595 C CA . LYS A 1 76 ? -21.061 8.363 31.109 1.00 82.12 76 LYS A CA 1
ATOM 596 C C . LYS A 1 76 ? -21.461 6.907 31.394 1.00 82.12 76 LYS A C 1
ATOM 598 O O . LYS A 1 76 ? -22.472 6.653 32.042 1.00 82.12 76 LYS A O 1
ATOM 603 N N . ASN A 1 77 ? -20.650 5.944 30.955 1.00 70.56 77 ASN A N 1
ATOM 604 C CA . ASN A 1 77 ? -20.899 4.511 31.142 1.00 70.56 77 ASN A CA 1
ATOM 605 C C . ASN A 1 77 ? -20.528 3.989 32.551 1.00 70.56 77 ASN A C 1
ATOM 607 O O . ASN A 1 77 ? -20.961 2.912 32.968 1.00 70.56 77 ASN A O 1
ATOM 611 N N . CYS A 1 78 ? -19.749 4.744 33.330 1.00 60.38 78 CYS A N 1
ATOM 612 C CA . CYS A 1 78 ? -19.298 4.325 34.663 1.00 60.38 78 CYS A CA 1
ATOM 613 C C . CYS A 1 78 ? -20.392 4.336 35.746 1.00 60.38 78 CYS A C 1
ATOM 615 O O . CYS A 1 78 ? -20.129 3.927 36.876 1.00 60.38 78 CYS A O 1
ATOM 617 N N . SER A 1 79 ? -21.625 4.728 35.420 1.00 56.91 79 SER A N 1
ATOM 618 C CA . SER A 1 79 ? -22.733 4.743 36.379 1.00 56.91 79 SER A CA 1
ATOM 619 C C . SER A 1 79 ? -23.473 3.404 36.548 1.00 56.91 79 SER A C 1
ATOM 621 O O . SER A 1 79 ? -24.368 3.359 37.387 1.00 56.91 79 SER A O 1
ATOM 623 N N . SER A 1 80 ? -23.146 2.308 35.827 1.00 56.88 80 SER A N 1
ATOM 624 C CA . SER A 1 80 ? -23.932 1.055 35.980 1.00 56.88 80 SER A CA 1
ATOM 625 C C . SER A 1 80 ? -23.252 -0.333 35.945 1.00 56.88 80 SER A C 1
ATOM 627 O O . SER A 1 80 ? -23.879 -1.260 36.441 1.00 56.88 80 SER A O 1
ATOM 629 N N . SER A 1 81 ? -22.004 -0.566 35.501 1.00 55.47 81 SER A N 1
ATOM 630 C CA . SER A 1 81 ? -21.287 -1.837 35.823 1.00 55.47 81 SER A CA 1
ATOM 631 C C . SER A 1 81 ? -19.788 -1.816 35.471 1.00 55.47 81 SER A C 1
ATOM 633 O O . SER A 1 81 ? -19.348 -2.189 34.388 1.00 55.47 81 SER A O 1
ATOM 635 N N . VAL A 1 82 ? -18.956 -1.417 36.431 1.00 54.31 82 VAL A N 1
ATOM 636 C CA . VAL A 1 82 ? -17.542 -1.039 36.214 1.00 54.31 82 VAL A CA 1
ATOM 637 C C . VAL A 1 82 ? -16.614 -2.193 35.769 1.00 54.31 82 VAL A C 1
ATOM 639 O O . VAL A 1 82 ? -15.572 -1.951 35.168 1.00 54.31 82 VAL A O 1
ATOM 642 N N . LYS A 1 83 ? -16.958 -3.468 36.017 1.00 55.28 83 LYS A N 1
ATOM 643 C CA . LYS A 1 83 ? -16.067 -4.611 35.698 1.00 55.28 83 LYS A CA 1
ATOM 644 C C . LYS A 1 83 ? -16.230 -5.179 34.283 1.00 55.28 83 LYS A C 1
ATOM 646 O O . LYS A 1 83 ? -15.242 -5.613 33.698 1.00 55.28 83 LYS A O 1
ATOM 651 N N . SER A 1 84 ? -17.442 -5.172 33.724 1.00 54.16 84 SER A N 1
ATOM 652 C CA . SER A 1 84 ? -17.685 -5.673 32.359 1.00 54.16 84 SER A CA 1
ATOM 653 C C . SER A 1 84 ? -17.148 -4.701 31.305 1.00 54.16 84 SER A C 1
ATOM 655 O O . SER A 1 84 ? -16.622 -5.115 30.274 1.00 54.16 84 SER A O 1
ATOM 657 N N . THR A 1 85 ? -17.231 -3.402 31.589 1.00 57.09 85 THR A N 1
ATOM 658 C CA . THR A 1 85 ? -16.830 -2.327 30.678 1.00 57.09 85 THR A CA 1
ATOM 659 C C . THR A 1 85 ? -15.313 -2.213 30.538 1.00 57.09 85 THR A C 1
ATOM 661 O O . THR A 1 85 ? -14.834 -2.037 29.425 1.00 57.09 85 THR A O 1
ATOM 664 N N . GLN A 1 86 ? -14.532 -2.406 31.607 1.00 58.12 86 GLN A N 1
ATOM 665 C CA . GLN A 1 86 ? -13.063 -2.359 31.538 1.00 58.12 86 GLN A CA 1
ATOM 666 C C . GLN A 1 86 ? -12.478 -3.470 30.647 1.00 58.12 86 GLN A C 1
ATOM 668 O O . GLN A 1 86 ? -11.561 -3.230 29.864 1.00 58.12 86 GLN A O 1
ATOM 673 N N . ILE A 1 87 ? -13.021 -4.690 30.744 1.00 62.78 87 ILE A N 1
ATOM 674 C CA . ILE A 1 87 ? -12.583 -5.831 29.924 1.00 62.78 87 ILE A CA 1
ATOM 675 C C . ILE A 1 87 ? -12.945 -5.592 28.452 1.00 62.78 87 ILE A C 1
ATOM 677 O O . ILE A 1 87 ? -12.113 -5.817 27.573 1.00 62.78 87 ILE A O 1
ATOM 681 N N . GLN A 1 88 ? -14.152 -5.083 28.186 1.00 69.38 88 GLN A N 1
ATOM 682 C CA . GLN A 1 88 ? -14.588 -4.724 26.833 1.00 69.38 88 GLN A CA 1
ATOM 683 C C . GLN A 1 88 ? -13.744 -3.587 26.240 1.00 69.38 88 GLN A C 1
ATOM 685 O O . GLN A 1 88 ? -13.319 -3.688 25.092 1.00 69.38 88 GLN A O 1
ATOM 690 N N . LEU A 1 89 ? -13.431 -2.550 27.023 1.00 72.31 89 LEU A N 1
ATOM 691 C CA . LEU A 1 89 ? -12.576 -1.440 26.597 1.00 72.31 89 LEU A CA 1
ATOM 692 C C . LEU A 1 89 ? -11.150 -1.901 26.292 1.00 72.31 89 LEU A C 1
ATOM 694 O O . LEU A 1 89 ? -10.618 -1.531 25.253 1.00 72.31 89 LEU A O 1
ATOM 698 N N . ASN A 1 90 ? -10.550 -2.755 27.127 1.00 73.56 90 ASN A N 1
ATOM 699 C CA . ASN A 1 90 ? -9.222 -3.311 26.849 1.00 73.56 90 ASN A CA 1
ATOM 700 C C . ASN A 1 90 ? -9.218 -4.184 25.586 1.00 73.56 90 ASN A C 1
ATOM 702 O O . ASN A 1 90 ? -8.288 -4.106 24.785 1.00 73.56 90 ASN A O 1
ATOM 706 N N . TYR A 1 91 ? -10.258 -4.997 25.379 1.00 72.94 91 TYR A N 1
ATOM 707 C CA . TYR A 1 91 ? -10.402 -5.790 24.157 1.00 72.94 91 TYR A CA 1
ATOM 708 C C . TYR A 1 91 ? -10.503 -4.898 22.911 1.00 72.94 91 TYR A C 1
ATOM 710 O O . TYR A 1 91 ? -9.819 -5.141 21.915 1.00 72.94 91 TYR A O 1
ATOM 718 N N . LEU A 1 92 ? -11.311 -3.837 22.976 1.00 75.12 92 LEU A N 1
ATOM 719 C CA . LEU A 1 92 ? -11.466 -2.865 21.894 1.00 75.12 92 LEU A CA 1
ATOM 720 C C . LEU A 1 92 ? -10.180 -2.078 21.635 1.00 75.12 92 LEU A C 1
ATOM 722 O O . LEU A 1 92 ? -9.796 -1.926 20.479 1.00 75.12 92 LEU A O 1
ATOM 726 N N . PHE A 1 93 ? -9.490 -1.637 22.687 1.00 78.88 93 PHE A N 1
ATOM 727 C CA . PHE A 1 93 ? -8.218 -0.929 22.587 1.00 78.88 93 PHE A CA 1
ATOM 728 C C . PHE A 1 93 ? -7.154 -1.801 21.913 1.00 78.88 93 PHE A C 1
ATOM 730 O O . PHE A 1 93 ? -6.555 -1.385 20.927 1.00 78.88 93 PHE A O 1
ATOM 737 N N . ASN A 1 94 ? -7.006 -3.058 22.343 1.00 79.81 94 ASN A N 1
ATOM 738 C CA . ASN A 1 94 ? -6.092 -4.010 21.707 1.00 79.81 94 ASN A CA 1
ATOM 739 C C . ASN A 1 94 ? -6.454 -4.264 20.236 1.00 79.81 94 ASN A C 1
ATOM 741 O O . ASN A 1 94 ? -5.574 -4.370 19.382 1.00 79.81 94 ASN A O 1
ATOM 745 N N . LYS A 1 95 ? -7.752 -4.348 19.916 1.00 78.12 95 LYS A N 1
ATOM 746 C CA . LYS A 1 95 ? -8.213 -4.482 18.529 1.00 78.12 95 LYS A CA 1
ATOM 747 C C . LYS A 1 95 ? -7.867 -3.241 17.700 1.00 78.12 95 LYS A C 1
ATOM 749 O O . LYS A 1 95 ? -7.461 -3.387 16.551 1.00 78.12 95 LYS A O 1
ATOM 754 N N . PHE A 1 96 ? -8.002 -2.047 18.270 1.00 79.75 96 PHE A N 1
ATOM 755 C CA . PHE A 1 96 ? -7.673 -0.786 17.612 1.00 79.75 96 PHE A CA 1
ATOM 756 C C . PHE A 1 96 ? -6.165 -0.633 17.372 1.00 79.75 96 PHE A C 1
ATOM 758 O O . PHE A 1 96 ? -5.758 -0.334 16.254 1.00 79.75 96 PHE A O 1
ATOM 765 N N . GLU A 1 97 ? -5.333 -0.941 18.367 1.00 81.44 97 GLU A N 1
ATOM 766 C CA . GLU A 1 97 ? -3.869 -0.977 18.232 1.00 81.44 97 GLU A CA 1
ATOM 767 C C . GLU A 1 97 ? -3.422 -1.961 17.141 1.00 81.44 97 GLU A C 1
ATOM 769 O O . GLU A 1 97 ? -2.596 -1.630 16.288 1.00 81.44 97 GLU A O 1
ATOM 774 N N . ASN A 1 98 ? -4.031 -3.151 17.091 1.00 80.25 98 ASN A N 1
ATOM 775 C CA . ASN A 1 98 ? -3.773 -4.115 16.020 1.00 80.25 98 ASN A CA 1
ATOM 776 C C . ASN A 1 98 ? -4.166 -3.568 14.640 1.00 80.25 98 ASN A C 1
ATOM 778 O O . ASN A 1 98 ? -3.423 -3.757 13.679 1.00 80.25 98 ASN A O 1
ATOM 782 N N . LEU A 1 99 ? -5.301 -2.870 14.524 1.00 74.75 99 LEU A N 1
ATOM 783 C CA . LEU A 1 99 ? -5.711 -2.235 13.268 1.00 74.75 99 LEU A CA 1
ATOM 784 C C . LEU A 1 99 ? -4.728 -1.142 12.838 1.00 74.75 99 LEU A C 1
ATOM 786 O O . LEU A 1 99 ? -4.358 -1.094 11.664 1.00 74.75 99 LEU A O 1
ATOM 790 N N . ILE A 1 100 ? -4.266 -0.299 13.767 1.00 82.94 100 ILE A N 1
ATOM 791 C CA . ILE A 1 100 ? -3.239 0.717 13.492 1.00 82.94 100 ILE A CA 1
ATOM 792 C C . ILE A 1 100 ? -1.966 0.049 12.978 1.00 82.94 100 ILE A C 1
ATOM 794 O O . ILE A 1 100 ? -1.411 0.483 11.968 1.00 82.94 100 ILE A O 1
ATOM 798 N N . LYS A 1 101 ? -1.526 -1.024 13.643 1.00 84.38 101 LYS A N 1
ATOM 799 C CA . LYS A 1 101 ? -0.337 -1.782 13.255 1.00 84.38 101 LYS A CA 1
ATOM 800 C C . LYS A 1 101 ? -0.457 -2.334 11.831 1.00 84.38 101 LYS A C 1
ATOM 802 O O . LYS A 1 101 ? 0.405 -2.037 11.012 1.00 84.38 101 LYS A O 1
ATOM 807 N N . ILE A 1 102 ? -1.543 -3.045 11.522 1.00 77.44 102 ILE A N 1
ATOM 808 C CA . ILE A 1 102 ? -1.797 -3.605 10.181 1.00 77.44 102 ILE A CA 1
ATOM 809 C C . ILE A 1 102 ? -1.849 -2.490 9.125 1.00 77.44 102 ILE A C 1
ATOM 811 O O . ILE A 1 102 ? -1.273 -2.616 8.048 1.00 77.44 102 ILE A O 1
ATOM 815 N N . THR A 1 103 ? -2.504 -1.368 9.437 1.00 77.81 103 THR A N 1
ATOM 816 C CA . THR A 1 103 ? -2.613 -0.226 8.512 1.00 77.81 103 THR A CA 1
ATOM 817 C C . THR A 1 103 ? -1.247 0.395 8.227 1.00 77.81 103 THR A C 1
ATOM 819 O O . THR A 1 103 ? -0.959 0.775 7.092 1.00 77.81 103 THR A O 1
ATOM 822 N N . LYS A 1 104 ? -0.392 0.491 9.249 1.00 84.44 104 LYS A N 1
ATOM 823 C CA . LYS A 1 104 ? 0.972 0.997 9.111 1.00 84.44 104 LYS A CA 1
ATOM 824 C C . LYS A 1 104 ? 1.836 0.059 8.273 1.00 84.44 104 LYS A C 1
ATOM 826 O O . LYS A 1 104 ? 2.509 0.541 7.370 1.00 84.44 104 LYS A O 1
ATOM 831 N N . GLU A 1 105 ? 1.778 -1.245 8.539 1.00 84.00 105 GLU A N 1
ATOM 832 C CA . GLU A 1 105 ? 2.491 -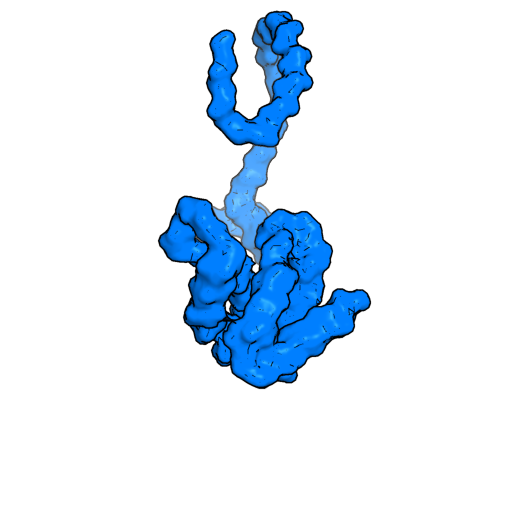2.264 7.757 1.00 84.00 105 GLU A CA 1
ATOM 833 C C . GLU A 1 105 ? 2.102 -2.170 6.275 1.00 84.00 105 GLU A C 1
ATOM 835 O O . GLU A 1 105 ? 2.971 -1.971 5.430 1.00 84.00 105 GLU A O 1
ATOM 840 N N . TYR A 1 106 ? 0.802 -2.136 5.969 1.00 84.50 106 TYR A N 1
ATOM 841 C CA . TYR A 1 106 ? 0.312 -1.943 4.602 1.00 84.50 106 TYR A CA 1
ATOM 842 C C . TYR A 1 106 ? 0.819 -0.639 3.963 1.00 84.50 106 TYR A C 1
ATOM 844 O O . TYR A 1 106 ? 1.212 -0.616 2.797 1.00 84.50 106 TYR A O 1
ATOM 852 N N . TYR A 1 107 ? 0.831 0.474 4.703 1.00 86.38 107 TYR A N 1
ATOM 853 C CA . TYR A 1 107 ? 1.331 1.748 4.180 1.00 86.38 107 TYR A CA 1
ATOM 854 C C . TYR A 1 107 ? 2.838 1.708 3.881 1.00 86.38 107 TYR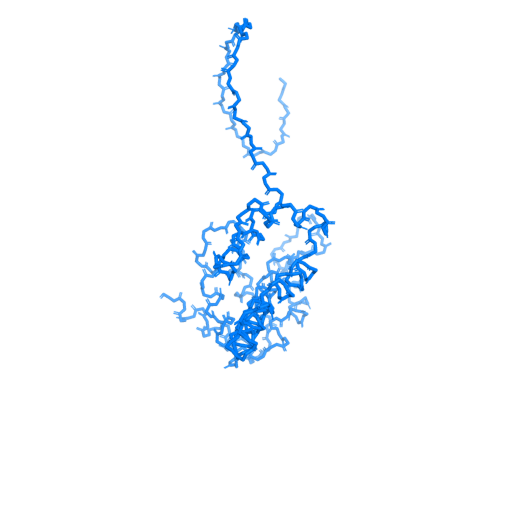 A C 1
ATOM 856 O O . TYR A 1 107 ? 3.279 2.227 2.851 1.00 86.38 107 TYR A O 1
ATOM 864 N N . ASP A 1 108 ? 3.625 1.082 4.754 1.00 85.50 108 ASP A N 1
ATOM 865 C CA . ASP A 1 108 ? 5.066 0.922 4.569 1.00 85.50 108 ASP A CA 1
ATOM 866 C C . ASP A 1 108 ? 5.378 0.048 3.338 1.00 85.50 108 ASP A C 1
ATOM 868 O O . ASP A 1 108 ? 6.309 0.357 2.590 1.00 85.50 108 ASP A O 1
ATOM 872 N N . GLU A 1 109 ? 4.562 -0.974 3.062 1.00 87.06 109 GLU A N 1
ATOM 873 C CA . GLU A 1 109 ? 4.639 -1.784 1.837 1.00 87.06 109 GLU A CA 1
ATOM 874 C C . GLU A 1 109 ? 4.282 -0.965 0.584 1.00 87.06 109 GLU A C 1
ATOM 876 O O . GLU A 1 109 ? 5.035 -0.949 -0.395 1.00 87.06 109 GLU A O 1
ATOM 881 N N . GLN A 1 110 ? 3.177 -0.209 0.616 1.00 89.75 110 GLN A N 1
ATOM 882 C CA . GLN A 1 110 ? 2.755 0.671 -0.489 1.00 89.75 110 GLN A CA 1
ATOM 883 C C . GLN A 1 110 ? 3.823 1.699 -0.847 1.00 89.75 110 GLN A C 1
ATOM 885 O O . GLN A 1 110 ? 4.044 2.003 -2.025 1.00 89.75 110 GLN A O 1
ATOM 890 N N . LYS A 1 111 ? 4.512 2.230 0.165 1.00 90.81 111 LYS A N 1
ATOM 891 C CA . LYS A 1 111 ? 5.569 3.223 -0.014 1.00 90.81 111 LYS A CA 1
ATOM 892 C C . LYS A 1 111 ? 6.668 2.728 -0.955 1.00 90.81 111 LYS A C 1
ATOM 894 O O . LYS A 1 111 ? 7.206 3.534 -1.706 1.00 90.81 111 LYS A O 1
ATOM 899 N N . ILE A 1 112 ? 6.957 1.427 -0.977 1.00 90.12 112 ILE A N 1
ATOM 900 C CA . ILE A 1 112 ? 7.954 0.824 -1.875 1.00 90.12 112 ILE A CA 1
ATOM 901 C C . ILE A 1 112 ? 7.504 0.917 -3.334 1.00 90.12 112 ILE A C 1
ATOM 903 O O . ILE A 1 112 ? 8.287 1.300 -4.202 1.00 90.12 112 ILE A O 1
ATOM 907 N N . ILE A 1 113 ? 6.237 0.611 -3.617 1.00 91.81 113 ILE A N 1
ATOM 908 C CA . ILE A 1 113 ? 5.685 0.740 -4.971 1.00 91.81 113 ILE A CA 1
ATOM 909 C C . ILE A 1 113 ? 5.715 2.199 -5.407 1.00 91.81 113 ILE A C 1
ATOM 911 O O . ILE A 1 113 ? 6.180 2.497 -6.509 1.00 91.81 113 ILE A O 1
ATOM 915 N N . PHE A 1 114 ? 5.260 3.105 -4.536 1.00 92.56 114 PHE A N 1
ATOM 916 C CA . PHE A 1 114 ? 5.264 4.537 -4.817 1.00 92.56 114 PHE A CA 1
ATOM 917 C C . PHE A 1 114 ? 6.668 5.075 -5.073 1.00 92.56 114 PHE A C 1
ATOM 919 O O . PHE A 1 114 ? 6.841 5.862 -6.001 1.00 92.56 114 PHE A O 1
ATOM 926 N N . ASP A 1 115 ? 7.665 4.623 -4.320 1.00 92.56 115 ASP A N 1
ATOM 927 C CA . ASP A 1 115 ? 9.070 4.968 -4.522 1.00 92.56 115 ASP A CA 1
ATOM 928 C C . ASP A 1 115 ? 9.545 4.558 -5.929 1.00 92.56 115 ASP A C 1
ATOM 930 O O . ASP A 1 115 ? 10.049 5.384 -6.695 1.00 92.56 115 ASP A O 1
ATOM 934 N N . ILE A 1 116 ? 9.238 3.323 -6.348 1.00 91.56 116 ILE A N 1
ATOM 935 C CA . ILE A 1 116 ? 9.586 2.810 -7.681 1.00 91.56 116 ILE A CA 1
ATOM 936 C C . ILE A 1 116 ? 8.907 3.610 -8.794 1.00 91.56 116 ILE A C 1
ATOM 938 O O . ILE A 1 116 ? 9.580 3.993 -9.751 1.00 91.56 116 ILE A O 1
ATOM 942 N N . ILE A 1 117 ? 7.595 3.864 -8.726 1.00 92.94 117 ILE A N 1
ATOM 943 C CA . ILE A 1 117 ? 6.845 4.532 -9.813 1.00 92.94 117 ILE A CA 1
ATOM 944 C C . ILE A 1 117 ? 7.020 6.055 -9.835 1.00 92.94 117 ILE A C 1
ATOM 946 O O . ILE A 1 117 ? 6.843 6.673 -10.887 1.00 92.94 117 ILE A O 1
ATOM 950 N N . SER A 1 118 ? 7.400 6.668 -8.712 1.00 92.00 118 SER A N 1
ATOM 951 C CA . SER A 1 118 ? 7.571 8.124 -8.616 1.00 92.00 118 SER A CA 1
ATOM 952 C C . SER A 1 118 ? 8.908 8.603 -9.162 1.00 92.00 118 SER A C 1
ATOM 954 O O . SER A 1 118 ? 9.037 9.787 -9.476 1.00 92.00 118 SER A O 1
ATOM 956 N N . TRP A 1 119 ? 9.885 7.704 -9.338 1.00 92.81 119 TRP A N 1
ATOM 957 C CA . TRP A 1 119 ? 11.172 8.065 -9.926 1.00 92.81 119 TRP A CA 1
ATOM 958 C C . TRP A 1 119 ? 11.013 8.733 -11.298 1.00 92.81 119 TRP A C 1
ATOM 960 O O . TRP A 1 119 ? 10.189 8.324 -12.128 1.00 92.81 119 TRP A O 1
ATOM 970 N N . LYS A 1 120 ? 11.819 9.762 -11.547 1.00 89.69 120 LYS A N 1
ATOM 971 C CA . LYS A 1 120 ? 11.880 10.482 -12.818 1.00 89.69 120 LYS A CA 1
ATOM 972 C C . LYS A 1 120 ? 13.345 10.762 -13.159 1.00 89.69 120 LYS A C 1
ATOM 974 O O . LYS A 1 120 ? 14.133 10.993 -12.245 1.00 89.69 120 LYS A O 1
ATOM 979 N N . PRO A 1 121 ? 13.709 10.757 -14.450 1.00 88.69 121 PRO A N 1
ATOM 980 C CA . PRO A 1 121 ? 15.050 11.131 -14.877 1.00 88.69 121 PRO A CA 1
ATOM 981 C C . PRO A 1 121 ? 15.335 12.599 -14.535 1.00 88.69 121 PRO A C 1
ATOM 983 O O . PRO A 1 121 ? 14.437 13.441 -14.561 1.00 88.69 121 PRO A O 1
ATOM 986 N N . ASN A 1 122 ? 16.602 12.914 -14.272 1.00 84.56 122 ASN A N 1
ATOM 987 C CA . ASN A 1 122 ? 17.032 14.258 -13.868 1.00 84.56 122 ASN A CA 1
ATOM 988 C C . ASN A 1 122 ? 16.984 15.283 -15.019 1.00 84.56 122 ASN A C 1
ATOM 990 O O . ASN A 1 122 ? 17.038 16.485 -14.772 1.00 84.56 122 ASN A O 1
ATOM 994 N N . ILE A 1 123 ? 16.895 14.831 -16.276 1.00 80.75 123 ILE A N 1
ATOM 995 C CA . ILE A 1 123 ? 16.876 15.686 -17.473 1.00 80.75 123 ILE A CA 1
ATOM 996 C C . ILE A 1 123 ? 15.521 15.534 -18.171 1.00 80.75 123 ILE A C 1
ATOM 998 O O . ILE A 1 123 ? 15.106 14.424 -18.498 1.00 80.75 123 ILE A O 1
ATOM 1002 N N . VAL A 1 124 ? 14.835 16.659 -18.397 1.00 68.06 124 VAL A N 1
ATOM 1003 C CA . VAL A 1 124 ? 13.434 16.704 -18.861 1.00 68.06 124 VAL A CA 1
ATOM 1004 C C . VAL A 1 124 ? 13.300 16.658 -20.395 1.00 68.06 124 VAL A C 1
ATOM 1006 O O . VAL A 1 124 ? 12.232 16.315 -20.895 1.00 68.06 124 VAL A O 1
ATOM 1009 N N . SER A 1 125 ? 14.356 16.940 -21.171 1.00 76.25 125 SER A N 1
ATOM 1010 C CA . SER A 1 125 ? 14.295 16.960 -22.643 1.00 76.25 125 SER A CA 1
ATOM 1011 C C . SER A 1 125 ? 15.012 15.775 -23.307 1.00 76.25 125 SER A C 1
ATOM 1013 O O . SER A 1 125 ? 16.184 15.512 -23.061 1.00 76.25 125 SER A O 1
ATOM 1015 N N . ASN A 1 126 ? 14.274 15.083 -24.183 1.00 76.81 126 ASN A N 1
ATOM 1016 C CA . ASN A 1 126 ? 14.729 14.131 -25.207 1.00 76.81 126 ASN A CA 1
ATOM 1017 C C . ASN A 1 126 ? 15.820 13.122 -24.786 1.00 76.81 126 ASN A C 1
ATOM 1019 O O . ASN A 1 126 ? 16.751 12.854 -25.548 1.00 76.81 126 ASN A O 1
ATOM 1023 N N . ILE A 1 127 ? 15.709 12.553 -23.580 1.00 85.06 127 ILE A N 1
ATOM 1024 C CA . ILE A 1 127 ? 16.621 11.491 -23.149 1.00 85.06 127 ILE A CA 1
ATOM 1025 C C . ILE A 1 127 ? 16.417 10.262 -24.033 1.00 85.06 127 ILE A C 1
ATOM 1027 O O . ILE A 1 127 ? 15.290 9.815 -24.259 1.00 85.06 127 ILE A O 1
ATOM 1031 N N . ASN A 1 128 ? 17.509 9.700 -24.537 1.00 88.00 128 ASN A N 1
ATOM 1032 C CA . ASN A 1 128 ? 17.425 8.427 -25.235 1.00 88.00 128 ASN A CA 1
ATOM 1033 C C . ASN A 1 128 ? 17.292 7.270 -24.223 1.00 88.00 128 ASN A C 1
ATOM 1035 O O . ASN A 1 128 ? 17.536 7.419 -23.020 1.00 88.00 128 ASN A O 1
ATOM 1039 N N . ASN A 1 129 ? 16.918 6.086 -24.712 1.00 86.94 129 ASN A N 1
ATOM 1040 C CA . ASN A 1 129 ? 16.719 4.908 -23.861 1.00 86.94 129 ASN A CA 1
ATOM 1041 C C . ASN A 1 129 ? 17.972 4.516 -23.060 1.00 86.94 129 ASN A C 1
ATOM 1043 O O . ASN A 1 129 ? 17.848 4.012 -21.944 1.00 86.94 129 ASN A O 1
ATOM 1047 N N . GLN A 1 130 ? 19.164 4.756 -23.611 1.00 87.56 130 GLN A N 1
ATOM 1048 C CA . GLN A 1 130 ? 20.434 4.430 -22.965 1.00 87.56 130 GLN A CA 1
ATOM 1049 C C . GLN A 1 130 ? 20.714 5.364 -21.781 1.00 87.56 130 GLN A C 1
ATOM 1051 O O . GLN A 1 130 ? 21.056 4.898 -20.699 1.00 87.56 130 GLN A O 1
ATOM 1056 N N . GLN A 1 131 ? 20.502 6.668 -21.951 1.00 89.31 131 GLN A N 1
ATOM 1057 C CA . GLN A 1 131 ? 20.640 7.664 -20.890 1.00 89.31 131 GLN A CA 1
ATOM 1058 C C . GLN A 1 131 ? 19.612 7.447 -19.781 1.00 89.31 131 GLN A C 1
ATOM 1060 O O . GLN A 1 131 ? 19.957 7.541 -18.605 1.00 89.31 131 GLN A O 1
ATOM 1065 N N . PHE A 1 132 ? 18.367 7.107 -20.141 1.00 89.50 132 PHE A N 1
ATOM 1066 C CA . PHE A 1 132 ? 17.364 6.698 -19.159 1.00 89.50 132 PHE A CA 1
ATOM 1067 C C . PHE A 1 132 ? 17.878 5.519 -18.333 1.00 89.50 132 PHE A C 1
ATOM 1069 O O . PHE A 1 132 ? 17.823 5.564 -17.107 1.00 89.50 132 PHE A O 1
ATOM 1076 N N . GLN A 1 133 ? 18.371 4.468 -18.999 1.00 87.00 133 GLN A N 1
ATOM 1077 C CA . GLN A 1 133 ? 18.815 3.248 -18.330 1.00 87.00 133 GLN A CA 1
ATOM 1078 C C . GLN A 1 133 ? 19.992 3.518 -17.388 1.00 87.00 133 GLN A C 1
ATOM 1080 O O . GLN A 1 133 ? 19.955 3.078 -16.246 1.00 87.00 133 GLN A O 1
ATOM 1085 N N . GLN A 1 134 ? 20.976 4.309 -17.815 1.00 87.69 134 GLN A N 1
ATOM 1086 C CA . GLN A 1 134 ? 22.118 4.684 -16.977 1.00 87.69 134 GLN A CA 1
ATOM 1087 C C . GLN A 1 134 ? 21.690 5.467 -15.730 1.00 87.69 134 GLN A C 1
ATOM 1089 O O . GLN A 1 134 ? 22.146 5.178 -14.626 1.00 87.69 134 GLN A O 1
ATOM 1094 N N . GLN A 1 135 ? 20.786 6.441 -15.879 1.00 89.25 135 GLN A N 1
ATOM 1095 C CA . GLN A 1 135 ? 20.272 7.190 -14.728 1.00 89.25 135 GLN A CA 1
ATOM 1096 C C . GLN A 1 135 ? 19.463 6.296 -13.788 1.00 89.25 135 GLN A C 1
ATOM 1098 O O . GLN A 1 135 ? 19.590 6.411 -12.569 1.00 89.25 135 GLN A O 1
ATOM 1103 N N . PHE A 1 136 ? 18.651 5.400 -14.350 1.00 89.12 136 PHE A N 1
ATOM 1104 C CA . PHE A 1 136 ? 17.877 4.444 -13.574 1.00 89.12 136 PHE A CA 1
ATOM 1105 C C . PHE A 1 136 ? 18.791 3.498 -12.793 1.00 89.12 136 PHE A C 1
ATOM 1107 O O . PHE A 1 136 ? 18.552 3.269 -11.616 1.00 89.12 136 PHE A O 1
ATOM 1114 N N . GLU A 1 137 ? 19.863 2.992 -13.404 1.00 87.06 137 GLU A N 1
ATOM 1115 C CA . GLU A 1 137 ? 20.849 2.129 -12.746 1.00 87.06 137 GLU A CA 1
ATOM 1116 C C . GLU A 1 137 ? 21.541 2.832 -11.576 1.00 87.06 137 GLU A C 1
ATOM 1118 O O . GLU A 1 137 ? 21.603 2.263 -10.485 1.00 87.06 137 GLU A O 1
ATOM 1123 N N . ILE A 1 138 ? 21.984 4.080 -11.770 1.00 86.81 138 ILE A N 1
ATOM 1124 C CA . ILE A 1 138 ? 22.593 4.897 -10.708 1.00 86.81 138 ILE A CA 1
ATOM 1125 C C . ILE A 1 138 ? 21.613 5.086 -9.547 1.00 86.81 138 ILE A C 1
ATOM 1127 O O . ILE A 1 138 ? 21.983 4.906 -8.388 1.00 86.81 138 ILE A O 1
ATOM 1131 N N . TYR A 1 139 ? 20.356 5.419 -9.852 1.00 87.69 139 TYR A N 1
ATOM 1132 C CA . TYR A 1 139 ? 19.336 5.619 -8.827 1.00 87.69 139 TYR A CA 1
ATOM 1133 C C . TYR A 1 139 ? 18.856 4.309 -8.206 1.00 87.69 139 TYR A C 1
ATOM 1135 O O . TYR A 1 139 ? 18.380 4.308 -7.076 1.00 87.69 139 TYR A O 1
ATOM 1143 N N . SER A 1 140 ? 18.996 3.183 -8.910 1.00 85.31 140 SER A N 1
ATOM 1144 C CA . SER A 1 140 ? 18.373 1.931 -8.501 1.00 85.31 140 SER A CA 1
ATOM 1145 C C . SER A 1 140 ? 18.779 1.527 -7.090 1.00 85.31 140 SER A C 1
ATOM 1147 O O . SER A 1 140 ? 17.931 1.105 -6.316 1.00 85.31 140 SER A O 1
ATOM 1149 N N . GLN A 1 141 ? 20.037 1.763 -6.714 1.00 81.81 141 GLN A N 1
ATOM 1150 C CA . GLN A 1 141 ? 20.585 1.462 -5.391 1.00 81.81 141 GLN A CA 1
ATOM 1151 C C . GLN A 1 141 ? 19.908 2.229 -4.243 1.00 81.81 141 GLN A C 1
ATOM 1153 O O . GLN A 1 141 ? 20.035 1.805 -3.101 1.00 81.81 141 GLN A O 1
ATOM 1158 N N . GLN A 1 142 ? 19.196 3.318 -4.536 1.00 86.31 142 GLN A N 1
ATOM 1159 C CA . GLN A 1 142 ? 18.519 4.173 -3.558 1.00 86.31 142 GLN A CA 1
ATOM 1160 C C . GLN A 1 142 ? 17.055 3.777 -3.315 1.00 86.31 142 GLN A C 1
ATOM 1162 O O . GLN A 1 142 ? 16.449 4.291 -2.378 1.00 86.31 142 GLN A O 1
ATOM 1167 N N . PHE A 1 143 ? 16.476 2.883 -4.129 1.00 88.06 143 PHE A N 1
ATOM 1168 C CA . PHE A 1 143 ? 15.090 2.459 -3.925 1.00 88.06 143 PHE A CA 1
ATOM 1169 C C . PHE A 1 143 ? 14.923 1.696 -2.610 1.00 88.06 143 PHE A C 1
ATOM 1171 O O . PHE A 1 143 ? 15.720 0.818 -2.274 1.00 88.06 143 PHE A O 1
ATOM 1178 N N . LEU A 1 144 ? 13.806 1.942 -1.925 1.00 87.50 144 LEU A N 1
ATOM 1179 C CA . LEU A 1 144 ? 13.435 1.276 -0.673 1.00 87.50 144 LEU A CA 1
ATOM 1180 C C . LEU A 1 144 ? 13.406 -0.251 -0.801 1.00 87.50 144 LEU A C 1
ATOM 1182 O O . LEU A 1 144 ? 13.754 -0.954 0.147 1.00 87.50 144 LEU A O 1
ATOM 1186 N N . ILE A 1 145 ? 13.064 -0.765 -1.986 1.00 84.31 145 ILE A N 1
ATOM 1187 C CA . ILE A 1 145 ? 13.054 -2.205 -2.274 1.00 84.31 145 ILE A CA 1
ATOM 1188 C C . ILE A 1 145 ? 14.431 -2.861 -2.082 1.00 84.31 145 ILE A C 1
ATOM 1190 O O . ILE A 1 145 ? 14.505 -4.041 -1.757 1.00 84.31 145 ILE A O 1
ATOM 1194 N N . ASN A 1 146 ? 15.521 -2.102 -2.232 1.00 79.00 146 ASN A N 1
ATOM 1195 C CA . ASN A 1 146 ? 16.883 -2.611 -2.071 1.00 79.00 146 ASN A CA 1
ATOM 1196 C C . ASN A 1 146 ? 17.362 -2.618 -0.616 1.00 79.00 146 ASN A C 1
ATOM 1198 O O . ASN A 1 146 ? 18.386 -3.229 -0.316 1.00 79.00 146 ASN A O 1
ATOM 1202 N N . HIS A 1 147 ? 16.628 -1.965 0.284 1.00 76.00 147 HIS A N 1
ATOM 1203 C CA . HIS A 1 147 ? 16.913 -1.951 1.717 1.00 76.00 147 HIS A 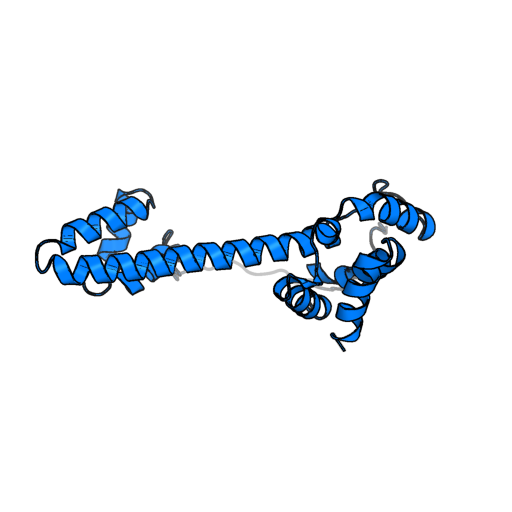CA 1
ATOM 1204 C C . HIS A 1 147 ? 16.125 -3.015 2.497 1.00 76.00 147 HIS A C 1
ATOM 1206 O O . HIS A 1 147 ? 16.334 -3.154 3.700 1.00 76.00 147 HIS A O 1
ATOM 1212 N N . LYS A 1 148 ? 15.239 -3.769 1.833 1.00 73.12 148 LYS A N 1
ATOM 1213 C CA . LYS A 1 148 ? 14.416 -4.824 2.439 1.00 73.12 148 LYS A CA 1
ATOM 1214 C C . LYS A 1 148 ? 14.746 -6.196 1.859 1.00 73.12 148 LYS A C 1
ATOM 1216 O O . LYS A 1 148 ? 14.936 -6.350 0.652 1.00 73.12 148 LYS A O 1
ATOM 1221 N N . LEU A 1 149 ? 14.782 -7.217 2.716 1.00 65.44 149 LEU A N 1
ATOM 1222 C CA . LEU A 1 149 ? 14.929 -8.601 2.278 1.00 65.44 149 LEU A CA 1
ATOM 1223 C C . LEU A 1 149 ? 13.552 -9.143 1.875 1.00 65.44 149 LEU A C 1
ATOM 1225 O O . LEU A 1 149 ? 12.806 -9.650 2.701 1.00 65.44 149 LEU A O 1
ATOM 1229 N N . LEU A 1 150 ? 13.216 -9.052 0.586 1.00 67.00 150 LEU A N 1
ATOM 1230 C CA . LEU A 1 150 ? 11.889 -9.433 0.067 1.00 67.00 150 LEU A CA 1
ATOM 1231 C C . LEU A 1 150 ? 11.441 -10.865 0.422 1.00 67.00 150 LEU A C 1
ATOM 1233 O O . LEU A 1 150 ? 10.246 -11.129 0.467 1.00 67.00 150 LEU A O 1
ATOM 1237 N N . ASN A 1 151 ? 12.376 -11.780 0.699 1.00 61.31 151 ASN A N 1
ATOM 1238 C CA . ASN A 1 151 ? 12.059 -13.160 1.088 1.00 61.31 151 ASN A CA 1
ATOM 1239 C C . ASN A 1 151 ? 11.441 -13.275 2.490 1.00 61.31 151 ASN A C 1
ATOM 1241 O O . ASN A 1 151 ? 10.872 -14.312 2.813 1.00 61.31 151 ASN A O 1
ATOM 1245 N N . GLU A 1 152 ? 11.547 -12.228 3.306 1.00 66.06 152 GLU A N 1
ATOM 1246 C CA . GLU A 1 152 ? 10.941 -12.147 4.638 1.00 66.06 152 GLU A CA 1
ATOM 1247 C C . GLU A 1 152 ? 9.619 -11.356 4.626 1.00 66.06 152 GLU A C 1
ATOM 1249 O O . GLU A 1 152 ? 8.909 -11.337 5.627 1.00 66.06 152 GLU A O 1
ATOM 1254 N N . GLU A 1 153 ? 9.246 -10.745 3.493 1.00 74.81 153 GLU A N 1
ATOM 1255 C CA . GLU A 1 153 ? 8.092 -9.843 3.379 1.00 74.81 153 GLU A CA 1
ATOM 1256 C C . GLU A 1 153 ? 7.126 -10.287 2.264 1.00 74.81 153 GLU A C 1
ATOM 1258 O O . GLU A 1 153 ? 7.003 -9.654 1.214 1.00 74.81 153 GLU A O 1
ATOM 1263 N N . VAL A 1 154 ? 6.405 -11.392 2.508 1.00 78.94 154 VAL A N 1
ATOM 1264 C CA . VAL A 1 154 ? 5.393 -11.957 1.584 1.00 78.94 154 VAL A CA 1
ATOM 1265 C C . VAL A 1 154 ? 4.320 -10.931 1.194 1.00 78.94 154 VAL A C 1
ATOM 1267 O O . VAL A 1 154 ? 3.859 -10.946 0.053 1.00 78.94 154 VAL A O 1
ATOM 1270 N N . GLY A 1 155 ? 3.970 -10.010 2.100 1.00 82.50 155 GLY A N 1
ATOM 1271 C CA . GLY A 1 155 ? 3.017 -8.928 1.834 1.00 82.50 155 GLY A CA 1
ATOM 1272 C C . GLY A 1 155 ? 3.459 -8.014 0.690 1.00 82.50 155 GLY A C 1
ATOM 1273 O O . GLY A 1 155 ? 2.671 -7.738 -0.210 1.00 82.50 155 GLY A O 1
ATOM 1274 N N . ILE A 1 156 ? 4.749 -7.658 0.614 1.00 82.31 156 ILE A N 1
ATOM 1275 C CA . ILE A 1 156 ? 5.291 -6.873 -0.508 1.00 82.31 156 ILE A CA 1
ATOM 1276 C C . ILE A 1 156 ? 5.182 -7.642 -1.825 1.00 82.31 156 ILE A C 1
ATOM 1278 O O . ILE A 1 156 ? 4.859 -7.052 -2.854 1.00 82.31 156 ILE A O 1
ATOM 1282 N N . ILE A 1 157 ? 5.473 -8.946 -1.813 1.00 82.38 157 ILE A N 1
ATOM 1283 C CA . ILE A 1 157 ? 5.408 -9.785 -3.016 1.00 82.38 157 ILE A CA 1
ATOM 1284 C C . ILE A 1 157 ? 3.982 -9.800 -3.572 1.00 82.38 157 ILE A C 1
ATOM 1286 O O . ILE A 1 157 ? 3.793 -9.471 -4.743 1.00 82.38 157 ILE A O 1
ATOM 1290 N N . GLN A 1 158 ? 3.003 -10.116 -2.720 1.00 84.75 158 GLN A N 1
ATOM 1291 C CA . GLN A 1 158 ? 1.583 -10.131 -3.083 1.00 84.75 158 GLN A CA 1
ATOM 1292 C C . GLN A 1 158 ? 1.117 -8.753 -3.542 1.00 84.75 158 GLN A C 1
ATOM 1294 O O . GLN A 1 158 ? 0.445 -8.619 -4.559 1.00 84.75 158 GLN A O 1
ATOM 1299 N N . LEU A 1 159 ? 1.545 -7.702 -2.843 1.00 88.44 159 LEU A N 1
ATOM 1300 C CA . LEU A 1 159 ? 1.178 -6.348 -3.203 1.00 88.44 159 LEU A CA 1
ATOM 1301 C C . LEU A 1 159 ? 1.723 -5.951 -4.586 1.00 88.44 159 LEU A C 1
ATOM 1303 O O . LEU A 1 159 ? 1.020 -5.322 -5.376 1.00 88.44 159 LEU A O 1
ATOM 1307 N N . ILE A 1 160 ? 2.970 -6.304 -4.901 1.00 88.19 160 ILE A N 1
ATOM 1308 C CA . ILE A 1 160 ? 3.550 -6.053 -6.224 1.00 88.19 160 ILE A CA 1
ATOM 1309 C C . ILE A 1 160 ? 2.807 -6.855 -7.297 1.00 88.19 160 ILE A C 1
ATOM 1311 O O . ILE A 1 160 ? 2.524 -6.305 -8.361 1.00 88.19 160 ILE A O 1
ATOM 1315 N N . GLU A 1 161 ? 2.489 -8.121 -7.031 1.00 86.25 161 GLU A N 1
ATOM 1316 C CA . GLU A 1 161 ? 1.714 -8.979 -7.931 1.00 86.25 161 GLU A CA 1
ATOM 1317 C C . GLU A 1 161 ? 0.352 -8.353 -8.262 1.00 86.25 161 GLU A C 1
ATOM 1319 O O . GLU A 1 161 ? 0.052 -8.131 -9.440 1.00 86.25 161 GLU A O 1
ATOM 1324 N N . ASP A 1 162 ? -0.395 -7.932 -7.239 1.00 89.00 162 ASP A N 1
ATOM 1325 C CA . ASP A 1 162 ? -1.678 -7.245 -7.390 1.00 89.00 162 ASP A CA 1
ATOM 1326 C C . ASP A 1 162 ? -1.544 -5.958 -8.217 1.00 89.00 162 ASP A C 1
ATOM 1328 O O . ASP A 1 162 ? -2.382 -5.655 -9.070 1.00 89.00 162 ASP A O 1
ATOM 1332 N N . LYS A 1 163 ? -0.481 -5.174 -7.986 1.00 92.25 163 LYS A N 1
ATOM 1333 C CA . LYS A 1 163 ? -0.290 -3.873 -8.649 1.00 92.25 163 LYS A CA 1
ATOM 1334 C C . LYS A 1 163 ? 0.289 -3.950 -10.052 1.00 92.25 163 LYS A C 1
ATOM 1336 O O . LYS A 1 163 ? 0.103 -3.008 -10.818 1.00 92.25 163 LYS A O 1
ATOM 1341 N N . ILE A 1 164 ? 0.950 -5.041 -10.431 1.00 88.94 164 ILE A N 1
ATOM 1342 C CA . ILE A 1 164 ? 1.424 -5.243 -11.809 1.00 88.94 164 ILE A CA 1
ATOM 1343 C C . ILE A 1 164 ? 0.250 -5.407 -12.787 1.00 88.94 164 ILE A C 1
ATOM 1345 O O . ILE A 1 164 ? 0.381 -5.015 -13.950 1.00 88.94 164 ILE A O 1
ATOM 1349 N N . TYR A 1 165 ? -0.875 -5.960 -12.324 1.00 84.44 165 TYR A N 1
ATOM 1350 C CA . TYR A 1 165 ? -2.081 -6.202 -13.128 1.00 84.44 165 TYR A CA 1
ATOM 1351 C C . TYR A 1 165 ? -3.207 -5.194 -12.892 1.00 84.44 165 TYR A C 1
ATOM 1353 O O . TYR A 1 165 ? -4.273 -5.295 -13.501 1.00 84.44 165 TYR A O 1
ATOM 1361 N N . ASP A 1 166 ? -2.970 -4.202 -12.038 1.00 86.19 166 ASP A N 1
ATOM 1362 C CA . ASP A 1 166 ? -3.913 -3.122 -11.790 1.00 86.19 166 ASP A CA 1
ATOM 1363 C C . ASP A 1 166 ? -4.009 -2.223 -13.040 1.00 86.19 166 ASP A C 1
ATOM 1365 O O . ASP A 1 166 ? -3.019 -1.666 -13.516 1.00 86.19 166 ASP A O 1
ATOM 1369 N N . ASN A 1 167 ? -5.223 -2.071 -13.580 1.00 85.94 167 ASN A N 1
ATOM 1370 C CA . ASN A 1 167 ? -5.493 -1.239 -14.761 1.00 85.94 167 ASN A CA 1
ATOM 1371 C C . ASN A 1 167 ? -5.386 0.270 -14.473 1.00 85.94 167 ASN A C 1
ATOM 1373 O O . ASN A 1 167 ? -5.545 1.093 -15.380 1.00 85.94 167 ASN A O 1
ATOM 1377 N N . ASN A 1 168 ? -5.155 0.665 -13.220 1.00 91.06 168 ASN A N 1
ATOM 1378 C CA . ASN A 1 168 ? -4.960 2.055 -12.854 1.00 91.06 168 ASN A CA 1
ATOM 1379 C C . ASN A 1 168 ? -3.692 2.632 -13.511 1.00 91.06 168 ASN A C 1
ATOM 1381 O O . ASN A 1 168 ? -2.583 2.115 -13.363 1.00 91.06 168 ASN A O 1
ATOM 1385 N N . LEU A 1 169 ? -3.848 3.775 -14.189 1.00 89.44 169 LEU A N 1
ATOM 1386 C CA . LEU A 1 169 ? -2.777 4.473 -14.909 1.00 89.44 169 LEU A CA 1
ATOM 1387 C C . LEU A 1 169 ? -1.569 4.828 -14.027 1.00 89.44 169 LEU A C 1
ATOM 1389 O O . LEU A 1 169 ? -0.467 4.993 -14.548 1.00 89.44 169 LEU A O 1
ATOM 1393 N N . ILE A 1 170 ? -1.747 4.918 -12.707 1.00 90.81 170 ILE A N 1
ATOM 1394 C CA . ILE A 1 170 ? -0.660 5.162 -11.749 1.00 90.81 170 ILE A CA 1
ATOM 1395 C C . ILE A 1 170 ? 0.381 4.025 -11.785 1.00 90.81 170 ILE A C 1
ATOM 1397 O O . ILE A 1 170 ? 1.576 4.287 -11.642 1.00 90.81 170 ILE A O 1
ATOM 1401 N N . PHE A 1 171 ? -0.037 2.782 -12.052 1.00 92.12 171 PHE A N 1
ATOM 1402 C CA . PHE A 1 171 ? 0.834 1.601 -12.025 1.00 92.12 171 PHE A CA 1
ATOM 1403 C C . PHE A 1 171 ? 1.323 1.145 -13.406 1.00 92.12 171 PHE A C 1
ATOM 1405 O O . PHE A 1 171 ? 2.110 0.204 -13.491 1.00 92.12 171 PHE A O 1
ATOM 1412 N N . VAL A 1 172 ? 0.967 1.845 -14.491 1.00 90.00 172 VAL A N 1
ATOM 1413 C CA . VAL A 1 172 ? 1.305 1.445 -15.877 1.00 90.00 172 VAL A CA 1
ATOM 1414 C C . VAL A 1 172 ? 2.808 1.212 -16.109 1.00 90.00 172 VAL A C 1
ATOM 1416 O O . VAL A 1 172 ? 3.210 0.381 -16.920 1.00 90.00 172 VAL A O 1
ATOM 1419 N N . ASN A 1 173 ? 3.661 1.922 -15.364 1.00 90.62 173 ASN A N 1
ATOM 1420 C CA . ASN A 1 173 ? 5.118 1.821 -15.467 1.00 90.62 173 ASN A CA 1
ATOM 1421 C C . ASN A 1 173 ? 5.753 0.895 -14.418 1.00 90.62 173 ASN A C 1
ATOM 1423 O O . ASN A 1 173 ? 6.973 0.732 -14.419 1.00 90.62 173 ASN A O 1
ATOM 1427 N N . LEU A 1 174 ? 4.972 0.297 -13.515 1.00 92.12 174 LEU A N 1
ATOM 1428 C CA . LEU A 1 174 ? 5.499 -0.521 -12.423 1.00 92.12 174 LEU A CA 1
ATOM 1429 C C . LEU A 1 174 ? 6.243 -1.746 -12.966 1.00 92.1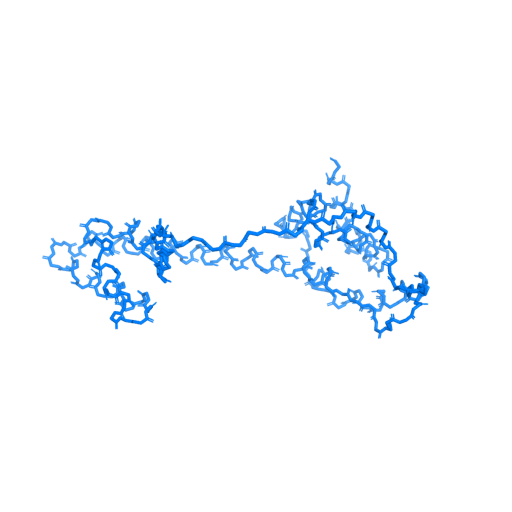2 174 LEU A C 1
ATOM 1431 O O . LEU A 1 174 ? 7.421 -1.941 -12.666 1.00 92.12 174 LEU A O 1
ATOM 1435 N N . LYS A 1 175 ? 5.596 -2.515 -13.850 1.00 90.44 175 LYS A N 1
ATOM 1436 C CA . LYS A 1 175 ? 6.178 -3.722 -14.459 1.00 90.44 175 LYS A CA 1
ATOM 1437 C C . LYS A 1 175 ? 7.491 -3.430 -15.190 1.00 90.44 175 LYS A C 1
ATOM 1439 O O . LYS A 1 175 ? 8.474 -4.148 -15.014 1.00 90.44 175 LYS A O 1
ATOM 1444 N N . SER A 1 176 ? 7.532 -2.364 -15.992 1.00 90.06 176 SER A N 1
ATOM 1445 C CA . SER A 1 176 ? 8.728 -2.008 -16.766 1.00 90.06 176 SER A CA 1
ATOM 1446 C C . SER A 1 176 ? 9.889 -1.559 -15.873 1.00 90.06 176 SER A C 1
ATOM 1448 O O . SER A 1 176 ? 11.040 -1.881 -16.165 1.00 90.06 176 SER A O 1
ATOM 1450 N N . ARG A 1 177 ? 9.612 -0.875 -14.756 1.00 90.62 177 ARG A N 1
ATOM 1451 C CA . ARG A 1 177 ? 10.633 -0.461 -13.780 1.00 90.62 177 ARG A CA 1
ATOM 1452 C C . ARG A 1 177 ? 11.150 -1.621 -12.935 1.00 90.62 177 ARG A C 1
ATOM 1454 O O . ARG A 1 177 ? 12.352 -1.690 -12.704 1.00 90.62 177 ARG A O 1
ATOM 1461 N N . LEU A 1 178 ? 10.292 -2.563 -12.545 1.00 89.12 178 LEU A N 1
ATOM 1462 C CA . LEU A 1 178 ? 10.711 -3.785 -11.846 1.00 89.12 178 LEU A CA 1
ATOM 1463 C C . LEU A 1 178 ? 11.643 -4.647 -12.707 1.00 89.12 178 LEU A C 1
ATOM 1465 O O . LEU A 1 178 ? 12.658 -5.141 -12.220 1.00 89.12 178 LEU A O 1
ATOM 1469 N N . LEU A 1 179 ? 11.358 -4.766 -14.007 1.00 86.50 179 LEU A N 1
ATOM 1470 C CA . LEU A 1 179 ? 12.251 -5.449 -14.949 1.00 86.50 179 LEU A CA 1
ATOM 1471 C C . LEU A 1 179 ? 13.621 -4.765 -15.050 1.00 86.50 179 LEU A C 1
ATOM 1473 O O . LEU A 1 179 ? 14.645 -5.446 -15.060 1.00 86.50 179 LEU A O 1
ATOM 1477 N N . ARG A 1 180 ? 13.658 -3.428 -15.070 1.00 87.00 180 ARG A N 1
ATOM 1478 C CA . ARG A 1 180 ? 14.922 -2.675 -15.048 1.00 87.00 180 ARG A CA 1
ATOM 1479 C C . ARG A 1 180 ? 15.664 -2.829 -13.722 1.00 87.00 180 ARG A C 1
ATOM 1481 O O . ARG A 1 180 ? 16.885 -2.901 -13.740 1.00 87.00 180 ARG A O 1
ATOM 1488 N N . LEU A 1 181 ? 14.953 -2.939 -12.597 1.00 86.25 181 LEU A N 1
ATOM 1489 C CA . LEU A 1 181 ? 15.559 -3.212 -11.289 1.00 86.25 181 LEU A CA 1
ATOM 1490 C C . LEU A 1 181 ? 16.241 -4.579 -11.239 1.00 86.25 181 LEU A C 1
ATOM 1492 O O . LEU A 1 181 ? 17.326 -4.696 -10.680 1.00 86.25 181 LEU A O 1
ATOM 1496 N N . ILE A 1 182 ? 15.655 -5.605 -11.864 1.00 80.81 182 ILE A N 1
ATOM 1497 C CA . ILE A 1 182 ? 16.321 -6.910 -12.013 1.00 80.81 182 ILE A CA 1
ATOM 1498 C C . ILE A 1 182 ? 17.634 -6.760 -12.782 1.00 80.81 182 ILE A C 1
ATOM 1500 O O . ILE A 1 182 ? 18.625 -7.390 -12.426 1.00 80.81 182 ILE A O 1
ATOM 1504 N N . GLN A 1 183 ? 17.636 -5.942 -13.836 1.00 78.00 183 GLN A N 1
ATOM 1505 C CA . GLN A 1 183 ? 18.815 -5.721 -14.675 1.00 78.00 183 GLN A CA 1
ATOM 1506 C C . GLN A 1 183 ? 19.898 -4.906 -13.960 1.00 78.00 183 GLN A C 1
ATOM 1508 O O . GLN A 1 183 ? 21.079 -5.152 -14.182 1.00 78.00 183 GLN A O 1
ATOM 1513 N N . SER A 1 184 ? 19.506 -3.953 -13.109 1.00 73.12 184 SER A N 1
ATOM 1514 C CA . SER A 1 184 ? 20.425 -3.034 -12.434 1.00 73.12 184 SER A CA 1
ATOM 1515 C C . SER A 1 184 ? 20.940 -3.536 -11.083 1.00 73.12 184 SER A C 1
ATOM 1517 O O . SER A 1 184 ? 21.918 -2.998 -10.562 1.00 73.12 184 SER A O 1
ATOM 1519 N N . SER A 1 185 ? 20.279 -4.525 -10.476 1.00 67.88 185 SER A N 1
ATOM 1520 C CA . SER A 1 185 ? 20.584 -4.948 -9.111 1.00 67.88 185 SER A CA 1
ATOM 1521 C C . SER A 1 185 ? 21.657 -6.036 -9.019 1.00 67.88 185 SER A C 1
ATOM 1523 O O . SER A 1 185 ? 21.847 -6.856 -9.918 1.00 67.88 185 SER A O 1
ATOM 1525 N N . LYS A 1 186 ? 22.349 -6.078 -7.874 1.00 63.00 186 LYS A N 1
ATOM 1526 C CA . LYS A 1 186 ? 23.247 -7.184 -7.517 1.00 63.00 186 LYS A CA 1
ATOM 1527 C C . LYS A 1 186 ? 22.427 -8.467 -7.306 1.00 63.00 186 LYS A C 1
ATOM 1529 O O . LYS A 1 186 ? 21.267 -8.425 -6.900 1.00 63.00 186 LYS A O 1
ATOM 1534 N N . VAL A 1 187 ? 23.071 -9.610 -7.550 1.00 57.78 187 VAL A N 1
ATOM 1535 C CA . VAL A 1 187 ? 22.518 -10.977 -7.686 1.00 57.78 187 VAL A CA 1
ATOM 1536 C C . VAL A 1 187 ? 21.352 -11.340 -6.738 1.00 57.78 187 VAL A C 1
ATOM 1538 O O . VAL A 1 187 ? 20.433 -12.038 -7.159 1.00 57.78 187 VAL A O 1
ATOM 1541 N N . HIS A 1 188 ? 21.335 -10.853 -5.492 1.00 56.44 188 HIS A N 1
ATOM 1542 C CA . HIS A 1 188 ? 20.327 -11.225 -4.488 1.00 56.44 188 HIS A CA 1
ATOM 1543 C C . HIS A 1 188 ? 18.922 -10.632 -4.710 1.00 56.44 188 HIS A C 1
ATOM 1545 O O . HIS A 1 188 ? 17.935 -11.346 -4.562 1.00 56.44 188 HIS A O 1
ATOM 1551 N N . ILE A 1 189 ? 18.794 -9.363 -5.103 1.00 61.25 189 ILE A N 1
ATOM 1552 C CA . ILE A 1 189 ? 17.476 -8.731 -5.330 1.00 61.25 189 ILE A CA 1
ATOM 1553 C C . ILE A 1 189 ? 16.914 -9.140 -6.698 1.00 61.25 189 ILE A C 1
ATOM 1555 O O . ILE A 1 189 ? 15.710 -9.347 -6.849 1.00 61.25 189 ILE A O 1
ATOM 1559 N N . ALA A 1 190 ? 17.800 -9.339 -7.680 1.00 61.59 190 ALA A N 1
ATOM 1560 C CA . ALA A 1 190 ? 17.444 -9.849 -8.999 1.00 61.59 190 ALA A CA 1
ATOM 1561 C C . ALA A 1 190 ? 16.775 -11.233 -8.922 1.00 61.59 190 ALA A C 1
ATOM 1563 O O . ALA A 1 190 ? 15.813 -11.481 -9.646 1.00 61.59 190 ALA A O 1
ATOM 1564 N N . ALA A 1 191 ? 17.237 -12.116 -8.026 1.00 64.00 191 ALA A N 1
ATOM 1565 C CA . ALA A 1 191 ? 16.621 -13.423 -7.804 1.00 64.00 191 ALA A CA 1
ATOM 1566 C C . ALA A 1 191 ? 15.186 -13.300 -7.260 1.00 64.00 191 ALA A C 1
ATOM 1568 O O . ALA A 1 191 ? 14.279 -13.935 -7.793 1.00 64.00 191 ALA A O 1
ATOM 1569 N N . ASN A 1 192 ? 14.963 -12.430 -6.271 1.00 64.56 192 ASN A N 1
ATOM 1570 C CA . ASN A 1 192 ? 13.656 -12.269 -5.632 1.00 64.56 192 ASN A CA 1
ATOM 1571 C C . ASN A 1 192 ? 12.630 -11.627 -6.576 1.00 64.56 192 ASN A C 1
ATOM 1573 O O . ASN A 1 192 ? 11.548 -12.176 -6.761 1.00 64.56 192 ASN A O 1
ATOM 1577 N N . ILE A 1 193 ? 12.973 -10.524 -7.255 1.00 66.56 193 ILE A N 1
ATOM 1578 C CA . ILE A 1 193 ? 12.049 -9.874 -8.205 1.00 66.56 193 ILE A CA 1
ATOM 1579 C C . ILE A 1 193 ? 11.762 -10.801 -9.400 1.00 66.56 193 ILE A C 1
ATOM 1581 O O . ILE A 1 193 ? 10.639 -10.842 -9.900 1.00 66.56 193 ILE A O 1
ATOM 1585 N N . LYS A 1 194 ? 12.738 -11.611 -9.833 1.00 67.69 194 LYS A N 1
ATOM 1586 C CA . LYS A 1 194 ? 12.520 -12.631 -10.869 1.00 67.69 194 LYS A CA 1
ATOM 1587 C C . LYS A 1 194 ? 11.522 -13.702 -10.419 1.00 67.69 194 LYS A C 1
ATOM 1589 O O . LYS A 1 194 ? 10.706 -14.120 -11.236 1.00 67.69 194 LYS A O 1
ATOM 1594 N N . THR A 1 195 ? 11.543 -14.111 -9.149 1.00 67.94 195 THR A N 1
ATOM 1595 C CA . THR A 1 195 ? 10.513 -14.993 -8.576 1.00 67.94 195 THR A CA 1
ATOM 1596 C C . THR A 1 195 ? 9.138 -14.330 -8.619 1.00 67.94 195 THR A C 1
ATOM 1598 O O . THR A 1 195 ? 8.215 -14.944 -9.137 1.00 67.94 195 THR A O 1
ATOM 1601 N N . ILE A 1 196 ? 9.012 -13.064 -8.200 1.00 65.31 196 ILE A N 1
ATOM 1602 C CA . ILE A 1 196 ? 7.738 -12.316 -8.230 1.00 65.31 196 ILE A CA 1
ATOM 1603 C C . ILE A 1 196 ? 7.163 -12.264 -9.652 1.00 65.31 196 ILE A C 1
ATOM 1605 O O . ILE A 1 196 ? 6.017 -12.634 -9.873 1.00 65.31 196 ILE A O 1
ATOM 1609 N N . ILE A 1 197 ? 7.970 -11.875 -10.644 1.00 67.19 197 ILE A N 1
ATOM 1610 C CA . ILE A 1 197 ? 7.515 -11.767 -12.041 1.00 67.19 197 ILE A CA 1
ATOM 1611 C C . ILE A 1 197 ? 7.139 -13.132 -12.638 1.00 67.19 197 ILE A C 1
ATOM 1613 O O . ILE A 1 197 ? 6.273 -13.201 -13.509 1.00 67.19 197 ILE A O 1
ATOM 1617 N N . ASN A 1 198 ? 7.791 -14.213 -12.204 1.00 67.19 198 ASN A N 1
ATOM 1618 C CA . ASN A 1 198 ? 7.495 -15.561 -12.688 1.00 67.19 198 ASN A CA 1
ATOM 1619 C C . ASN A 1 198 ? 6.266 -16.190 -12.016 1.00 67.19 198 ASN A C 1
ATOM 1621 O O . ASN A 1 198 ? 5.600 -16.992 -12.667 1.00 67.19 198 ASN A O 1
ATOM 1625 N N . VAL A 1 199 ? 6.009 -15.864 -10.742 1.00 63.38 199 VAL A N 1
ATOM 1626 C CA . VAL A 1 199 ? 4.844 -16.333 -9.968 1.00 63.38 199 VAL A CA 1
ATOM 1627 C C . VAL A 1 199 ? 3.578 -15.603 -10.387 1.00 63.38 199 VAL A C 1
ATOM 1629 O O . VAL A 1 199 ? 2.548 -16.246 -10.528 1.00 63.38 199 VAL A O 1
ATOM 1632 N N . ALA A 1 200 ? 3.688 -14.307 -10.676 1.00 58.97 200 ALA A N 1
ATOM 1633 C CA . ALA A 1 200 ? 2.605 -13.451 -11.135 1.00 58.97 200 ALA A CA 1
ATOM 1634 C C . ALA A 1 200 ? 2.113 -13.808 -12.559 1.00 58.97 200 ALA A C 1
ATOM 1636 O O . ALA A 1 200 ? 1.823 -12.907 -13.329 1.00 58.97 200 ALA A O 1
ATOM 1637 N N . ARG A 1 201 ? 2.116 -15.073 -12.990 1.00 53.88 201 ARG A N 1
ATOM 1638 C CA . ARG A 1 201 ? 1.697 -15.520 -14.330 1.00 53.88 201 ARG A CA 1
ATOM 1639 C C . ARG A 1 201 ? 0.221 -15.868 -14.403 1.00 53.88 201 ARG A C 1
ATOM 1641 O O . ARG A 1 201 ? -0.243 -16.624 -13.529 1.00 53.88 201 ARG A O 1
#

Foldseek 3Di:
DDDDDDDDDDPDDDDDDDDDDDDDDDDPPPPPLVCPVLLVVVCVLQVVQDDSVVLSVVCVVVVNPSVVVVVVSLVSVVPPDPVVVVVSVVVVVVVVVVVVVVVVLLVVLVVLLCQLLVDDAPDDPDDDPVNVLVSLLVCLCVRPLVVDQVVVPVVSLVVLLVLCPDPDPSSVCSVVSLVSSLVNDDPRSVVVSVVSVVVSD

Radius of gyration: 27.25 Å; chains: 1; bounding box: 60×48×76 Å

pLDDT: mean 75.67, std 16.73, range [27.48, 96.69]

Organism: Reticulomyxa filosa (NCBI:txid46433)

Sequence (201 aa):
MSVIVNGFVFIGRMNTRGGMQTKDTNNRSVDNNRYAKEIDLLMVIYSNITDENELRSKLEEFNGNISSVISYLASKNCSSSVKSTQIQLNYLFNKFENLIKITKEYYDEQKIIFDIISWKPNIVSNINNQQFQQQFEIYSQQFLINHKLLNEEVGIIQLIEDKIYDNNLIFVNLKSRLLRLIQSSKVHIAANIKTIINVAR

Secondary structure (DSSP, 8-state):
-----SS--------------------------TTHHHHHHHHHHHTTT--HHHHHHHHHHTTT-HHHHHHHHHHHHTTT-HHHHHHHHHHHHHHHHHHHHHHHHHHHHHHHHHHHHH---S--S---HHHHHHHHHHHHTTSGGGGS-GGG-HHHHHHHHHHHS---GGGTTHHHHHHHHHHHS-HHHHHHHHHHHHH--